Protein AF-A0A1G9T716-F1 (afdb_monomer)

Radius of gyration: 35.36 Å; Cα contacts (8 Å, |Δi|>4): 235; chains: 1; bounding box: 114×48×98 Å

Structure (mmCIF, N/CA/C/O backbone):
data_AF-A0A1G9T716-F1
#
_entry.id   AF-A0A1G9T716-F1
#
loop_
_atom_site.group_PDB
_atom_site.id
_atom_site.type_symbol
_atom_site.label_atom_id
_atom_site.label_alt_id
_atom_site.label_comp_id
_atom_site.label_asym_id
_atom_site.label_entity_id
_atom_site.label_seq_id
_atom_site.pdbx_PDB_ins_code
_atom_site.Cartn_x
_atom_site.Cartn_y
_atom_site.Cartn_z
_atom_site.occupancy
_atom_site.B_iso_or_equiv
_atom_site.auth_seq_id
_atom_site.auth_comp_id
_atom_site.auth_asym_id
_atom_site.auth_atom_id
_atom_site.pdbx_PDB_model_num
ATOM 1 N N . MET A 1 1 ? 64.694 -22.991 -73.218 1.00 39.12 1 MET A N 1
ATOM 2 C CA . MET A 1 1 ? 65.937 -22.701 -73.967 1.00 39.12 1 MET A CA 1
ATOM 3 C C . MET A 1 1 ? 66.227 -21.224 -73.757 1.00 39.12 1 MET A C 1
ATOM 5 O O . MET A 1 1 ? 65.433 -20.416 -74.204 1.00 39.12 1 MET A O 1
ATOM 9 N N . SER A 1 2 ? 67.061 -20.931 -72.755 1.00 39.59 2 SER A N 1
ATOM 10 C CA . SER A 1 2 ? 68.441 -20.391 -72.868 1.00 39.59 2 SER A CA 1
ATOM 11 C C . SER A 1 2 ? 68.415 -18.867 -72.668 1.00 39.59 2 SER A C 1
ATOM 13 O O . SER A 1 2 ? 67.745 -18.189 -73.433 1.00 39.59 2 SER A O 1
ATOM 15 N N . SER A 1 3 ? 68.808 -18.379 -71.479 1.00 41.91 3 SER A N 1
ATOM 16 C CA . SER A 1 3 ? 70.167 -17.896 -71.094 1.00 41.91 3 SER A CA 1
ATOM 17 C C . SER A 1 3 ? 70.412 -16.482 -71.650 1.00 41.91 3 SER A C 1
ATOM 19 O O . SER A 1 3 ? 70.134 -16.249 -72.816 1.00 41.91 3 SER A O 1
ATOM 21 N N . ASP A 1 4 ? 70.813 -15.460 -70.891 1.00 47.44 4 ASP A N 1
ATOM 22 C CA . ASP A 1 4 ? 72.001 -15.342 -70.028 1.00 47.44 4 ASP A CA 1
ATOM 23 C C . ASP A 1 4 ? 71.883 -14.066 -69.149 1.00 47.44 4 ASP A C 1
ATOM 25 O O . ASP A 1 4 ? 71.228 -13.113 -69.563 1.00 47.44 4 ASP A O 1
ATOM 29 N N . ALA A 1 5 ? 72.297 -14.097 -67.870 1.00 47.66 5 ALA A N 1
ATOM 30 C CA . ALA A 1 5 ? 73.558 -13.552 -67.303 1.00 47.66 5 ALA A CA 1
ATOM 31 C C . ALA A 1 5 ? 73.594 -12.007 -67.179 1.00 47.66 5 ALA A C 1
ATOM 33 O O . ALA A 1 5 ? 73.182 -11.301 -68.085 1.00 47.66 5 ALA A O 1
ATOM 34 N N . GLY A 1 6 ? 74.083 -11.362 -66.116 1.00 37.50 6 GLY A N 1
ATOM 35 C CA . GLY A 1 6 ? 74.872 -11.752 -64.944 1.00 37.50 6 GLY A CA 1
ATOM 36 C C . GLY A 1 6 ? 75.582 -10.495 -64.382 1.00 37.50 6 GLY A C 1
ATOM 37 O O . GLY A 1 6 ? 75.543 -9.448 -65.022 1.00 37.50 6 GLY A O 1
ATOM 38 N N . SER A 1 7 ? 76.279 -10.647 -63.241 1.00 41.44 7 SER A N 1
ATOM 39 C CA . SER A 1 7 ? 77.117 -9.667 -62.494 1.00 41.44 7 SER A CA 1
ATOM 40 C C . SER A 1 7 ? 76.352 -8.796 -61.480 1.00 41.44 7 SER A C 1
ATOM 42 O O . SER A 1 7 ? 75.485 -8.030 -61.875 1.00 41.44 7 SER A O 1
ATOM 44 N N . GLY A 1 8 ? 76.561 -8.853 -60.154 1.00 36.56 8 GLY A N 1
ATOM 45 C CA . GLY A 1 8 ? 77.785 -9.068 -59.347 1.00 36.56 8 GLY A CA 1
ATOM 46 C C . GLY A 1 8 ? 78.188 -7.712 -58.727 1.00 36.56 8 GLY A C 1
ATOM 47 O O . GLY A 1 8 ? 78.113 -6.716 -59.432 1.00 36.56 8 GLY A O 1
ATOM 48 N N . GLY A 1 9 ? 78.570 -7.517 -57.462 1.00 36.78 9 GLY A N 1
ATOM 49 C CA . GLY A 1 9 ? 78.775 -8.340 -56.269 1.00 36.78 9 GLY A CA 1
ATOM 50 C C . GLY A 1 9 ? 79.361 -7.448 -55.143 1.00 36.78 9 GLY A C 1
ATOM 51 O O . GLY A 1 9 ? 79.859 -6.369 -55.447 1.00 36.78 9 GLY A O 1
ATOM 52 N N . GLU A 1 10 ? 79.324 -7.945 -53.890 1.00 42.00 10 GLU A N 1
ATOM 53 C CA . GLU A 1 10 ? 80.264 -7.681 -52.757 1.00 42.00 10 GLU A CA 1
ATOM 54 C C . GLU A 1 10 ? 80.312 -6.251 -52.126 1.00 42.00 10 GLU A C 1
ATOM 56 O O . GLU A 1 10 ? 80.149 -5.261 -52.818 1.00 42.00 10 GLU A O 1
ATOM 61 N N . ARG A 1 11 ? 80.549 -5.994 -50.819 1.00 41.44 11 ARG A N 1
ATOM 62 C CA . ARG A 1 11 ? 81.045 -6.770 -49.655 1.00 41.44 11 ARG A CA 1
ATOM 63 C C . ARG A 1 11 ? 80.945 -5.958 -48.331 1.00 41.44 11 ARG A C 1
ATOM 65 O O . ARG A 1 11 ? 80.925 -4.737 -48.389 1.00 41.44 11 ARG A O 1
ATOM 72 N N . ALA A 1 12 ? 81.085 -6.694 -47.211 1.00 40.88 12 ALA A N 1
ATOM 73 C CA . ALA A 1 12 ? 81.711 -6.379 -45.895 1.00 40.88 12 ALA A CA 1
ATOM 74 C C . ALA A 1 12 ? 81.044 -5.333 -44.965 1.00 40.88 12 ALA A C 1
ATOM 76 O O . ALA A 1 12 ? 80.720 -4.244 -45.413 1.00 40.88 12 ALA A O 1
ATOM 77 N N . SER A 1 13 ? 80.707 -5.571 -43.684 1.00 39.12 13 SER A N 1
ATOM 78 C CA . SER A 1 13 ? 81.296 -6.288 -42.518 1.00 39.12 13 SER A CA 1
ATOM 79 C C . SER A 1 13 ? 82.325 -5.496 -41.686 1.00 39.12 13 SER A C 1
ATOM 81 O O . SER A 1 13 ? 83.128 -4.761 -42.246 1.00 39.12 13 SER A 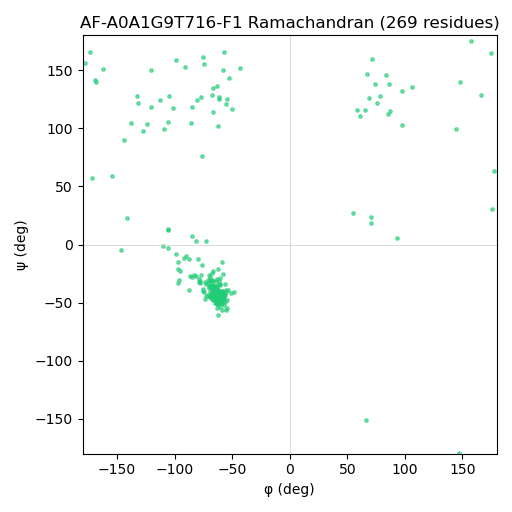O 1
ATOM 83 N N . ASP A 1 14 ? 82.303 -5.772 -40.369 1.00 38.75 14 ASP A N 1
ATOM 84 C CA . ASP A 1 14 ? 83.085 -5.253 -39.217 1.00 38.75 14 ASP A CA 1
ATOM 85 C C . ASP A 1 14 ? 82.570 -3.966 -38.538 1.00 38.75 14 ASP A C 1
ATOM 87 O O . ASP A 1 14 ? 82.158 -3.025 -39.200 1.00 38.75 14 ASP A O 1
ATOM 91 N N . GLY A 1 15 ? 82.549 -3.821 -37.204 1.00 33.38 15 GLY A N 1
ATOM 92 C CA . GLY A 1 15 ? 83.025 -4.677 -36.108 1.00 33.38 15 GLY A CA 1
ATOM 93 C C . GLY A 1 15 ? 83.506 -3.831 -34.906 1.00 33.38 15 GLY A C 1
ATOM 94 O O . GLY A 1 15 ? 84.178 -2.830 -35.116 1.00 33.38 15 GLY A O 1
ATOM 95 N N . GLY A 1 16 ? 83.200 -4.272 -33.669 1.00 31.03 16 GLY A N 1
ATOM 96 C CA . GLY A 1 16 ? 83.882 -3.920 -32.395 1.00 31.03 16 GLY A CA 1
ATOM 97 C C . GLY A 1 16 ? 83.682 -2.493 -31.843 1.00 31.03 16 GLY A C 1
ATOM 98 O O . GLY A 1 16 ? 83.348 -1.583 -32.578 1.00 31.03 16 GLY A O 1
ATOM 99 N N . SER A 1 17 ? 83.898 -2.162 -30.564 1.00 33.47 17 SER A N 1
ATOM 100 C CA . SER A 1 17 ? 84.389 -2.878 -29.377 1.00 33.47 17 SER A CA 1
ATOM 101 C C . SER A 1 17 ? 84.357 -1.915 -28.161 1.00 33.47 17 SER A C 1
ATOM 103 O O . SER A 1 17 ? 84.484 -0.712 -28.361 1.00 33.47 17 SER A O 1
ATOM 105 N N . ALA A 1 18 ? 84.280 -2.478 -26.943 1.00 36.00 18 ALA A N 1
ATOM 106 C CA . ALA A 1 18 ? 84.859 -2.017 -25.657 1.00 36.00 18 ALA A CA 1
ATOM 107 C C . ALA A 1 18 ? 84.490 -0.618 -25.089 1.00 36.00 18 ALA A C 1
ATOM 109 O O . ALA A 1 18 ? 84.735 0.414 -25.692 1.00 36.00 18 ALA A O 1
ATOM 110 N N . ALA A 1 19 ? 83.817 -0.534 -23.933 1.00 35.12 19 ALA A N 1
ATOM 111 C CA . ALA A 1 19 ? 84.339 -0.637 -22.553 1.00 35.12 19 ALA A CA 1
ATOM 112 C C . ALA A 1 19 ? 85.097 0.611 -22.052 1.00 35.12 19 ALA A C 1
ATOM 114 O O . ALA A 1 19 ? 86.130 0.961 -22.605 1.00 35.12 19 ALA A O 1
ATOM 115 N N . SER A 1 20 ? 84.627 1.213 -20.949 1.00 32.91 20 SER A N 1
ATOM 116 C CA . SER A 1 20 ? 85.439 1.621 -19.782 1.00 32.91 20 SER A CA 1
ATOM 117 C C . SER A 1 20 ? 84.670 2.580 -18.865 1.00 32.91 20 SER A C 1
ATOM 119 O O . SER A 1 20 ? 84.171 3.619 -19.279 1.00 32.91 20 SER A O 1
ATOM 121 N N . SER A 1 21 ? 84.664 2.214 -17.589 1.00 35.97 21 SER A N 1
ATOM 122 C CA . SER A 1 21 ? 84.413 3.004 -16.380 1.00 35.97 21 SER A CA 1
ATOM 123 C C . SER A 1 21 ? 85.085 4.385 -16.340 1.00 35.97 21 SER A C 1
ATOM 125 O O . SER A 1 21 ? 86.224 4.493 -16.792 1.00 35.97 21 SER A O 1
ATOM 127 N N . ASN A 1 22 ? 84.491 5.357 -15.627 1.00 35.28 22 ASN A N 1
ATOM 128 C CA . ASN A 1 22 ? 85.184 6.000 -14.500 1.00 35.28 22 ASN A CA 1
ATOM 129 C C . ASN A 1 22 ? 84.251 6.756 -13.532 1.00 35.28 22 ASN A C 1
ATOM 131 O O . ASN A 1 22 ? 83.199 7.262 -13.908 1.00 35.28 22 ASN A O 1
ATOM 135 N N . VAL A 1 23 ? 84.703 6.800 -12.281 1.00 38.69 23 VAL A N 1
ATOM 136 C CA . VAL A 1 23 ? 84.145 7.420 -11.071 1.00 38.69 23 VAL A CA 1
ATOM 137 C C . VAL A 1 23 ? 84.667 8.863 -10.916 1.00 38.69 23 VAL A C 1
ATOM 139 O O . VAL A 1 23 ? 85.790 9.141 -11.327 1.00 38.69 23 VAL A O 1
ATOM 142 N N . GLY A 1 24 ? 83.903 9.746 -10.254 1.00 31.20 24 GLY A N 1
ATOM 143 C CA . GLY A 1 24 ? 84.359 11.046 -9.712 1.00 31.20 24 GLY A CA 1
ATOM 144 C C . GLY A 1 24 ? 83.271 12.125 -9.827 1.00 31.20 24 GLY A C 1
ATOM 145 O O . GLY A 1 24 ? 82.933 12.516 -10.933 1.00 31.20 24 GLY A O 1
ATOM 146 N N . ALA A 1 25 ? 82.516 12.440 -8.773 1.00 35.59 25 ALA A N 1
ATOM 147 C CA . ALA A 1 25 ? 82.842 13.348 -7.664 1.00 35.59 25 ALA A CA 1
ATOM 148 C C . ALA A 1 25 ? 82.534 14.838 -7.960 1.00 35.59 25 ALA A C 1
ATOM 150 O O . ALA A 1 25 ? 83.232 15.487 -8.728 1.00 35.59 25 ALA A O 1
ATOM 151 N N . ASP A 1 26 ? 81.535 15.326 -7.215 1.00 34.00 26 ASP A N 1
ATOM 152 C CA . ASP A 1 26 ? 81.459 16.621 -6.517 1.00 34.00 26 ASP A CA 1
ATOM 153 C C . ASP A 1 26 ? 80.727 17.851 -7.119 1.00 34.00 26 ASP A C 1
ATOM 155 O O . ASP A 1 26 ? 80.924 18.262 -8.257 1.00 34.00 26 ASP A O 1
ATOM 159 N N . ALA A 1 27 ? 79.918 18.424 -6.217 1.00 35.66 27 ALA A N 1
ATOM 160 C CA . ALA A 1 27 ? 79.481 19.807 -6.002 1.00 35.66 27 ALA A CA 1
ATOM 161 C C . ALA A 1 27 ? 78.677 20.634 -7.042 1.00 35.66 27 ALA A C 1
ATOM 163 O O . ALA A 1 27 ? 79.202 21.220 -7.982 1.00 35.66 27 ALA A O 1
ATOM 164 N N . SER A 1 28 ? 77.410 20.856 -6.649 1.00 37.66 28 SER A N 1
ATOM 165 C CA . SER A 1 28 ? 76.691 22.146 -6.528 1.00 37.66 28 SER A CA 1
ATOM 166 C C . SER A 1 28 ? 76.373 23.007 -7.763 1.00 37.66 28 SER A C 1
ATOM 168 O O . SER A 1 28 ? 77.240 23.668 -8.327 1.00 37.66 28 SER A O 1
ATOM 170 N N . SER A 1 29 ? 75.076 23.169 -8.046 1.00 35.31 29 SER A N 1
ATOM 171 C CA . SER A 1 29 ? 74.412 24.489 -8.035 1.00 35.31 29 SER A CA 1
ATOM 172 C C . SER A 1 29 ? 72.888 24.342 -8.120 1.00 35.31 29 SER A C 1
ATOM 174 O O . SER A 1 29 ? 72.358 23.474 -8.811 1.00 35.31 29 SER A O 1
ATOM 176 N N . ASP A 1 30 ? 72.216 25.177 -7.339 1.00 42.41 30 ASP A N 1
ATOM 177 C CA . ASP A 1 30 ? 70.788 25.195 -7.051 1.00 42.41 30 ASP A CA 1
ATOM 178 C C . ASP A 1 30 ? 69.908 25.540 -8.262 1.00 42.41 30 ASP A C 1
ATOM 180 O O . ASP A 1 30 ? 70.134 26.540 -8.943 1.00 42.41 30 ASP A O 1
ATOM 184 N N . VAL A 1 31 ? 68.832 24.770 -8.455 1.00 41.66 31 VAL A N 1
ATOM 185 C CA . VAL A 1 31 ? 67.597 25.244 -9.099 1.00 41.66 31 VAL A CA 1
ATOM 186 C C . VAL A 1 31 ? 66.417 24.685 -8.304 1.00 41.66 31 VAL A C 1
ATOM 188 O O . VAL A 1 31 ? 66.091 23.500 -8.394 1.00 41.66 31 VAL A O 1
ATOM 191 N N . GLU A 1 32 ? 65.783 25.552 -7.512 1.00 49.34 32 GLU A N 1
ATOM 192 C CA . GLU A 1 32 ? 64.451 25.327 -6.948 1.00 49.34 32 GLU A CA 1
ATOM 193 C C . GLU A 1 32 ? 63.486 24.910 -8.065 1.00 49.34 32 GLU A C 1
ATOM 195 O O . GLU A 1 32 ? 63.187 25.676 -8.981 1.00 49.34 32 GLU A O 1
ATOM 200 N N . SER A 1 33 ? 62.962 23.691 -7.971 1.00 43.62 33 SER A N 1
ATOM 201 C CA . SER A 1 33 ? 61.747 23.289 -8.672 1.00 43.62 33 SER A CA 1
ATOM 202 C C . SER A 1 33 ? 60.742 22.855 -7.613 1.00 43.62 33 SER A C 1
ATOM 204 O O . SER A 1 33 ? 61.012 21.968 -6.804 1.00 43.62 33 SER A O 1
ATOM 206 N N . GLY A 1 34 ? 59.623 23.581 -7.563 1.00 44.81 34 GLY A N 1
ATOM 207 C CA . GLY A 1 34 ? 58.572 23.418 -6.564 1.00 44.81 34 GLY A CA 1
ATOM 208 C C . GLY A 1 34 ? 57.991 21.999 -6.514 1.00 44.81 34 GLY A C 1
ATOM 209 O O . GLY A 1 34 ? 58.208 21.194 -7.427 1.00 44.81 34 GLY A O 1
ATOM 210 N N . PRO A 1 35 ? 57.236 21.673 -5.451 1.00 44.72 35 PRO A N 1
ATOM 211 C CA . PRO A 1 35 ? 56.721 20.329 -5.267 1.00 44.72 35 PRO A CA 1
ATOM 212 C C . PRO A 1 35 ? 55.796 19.963 -6.430 1.00 44.72 35 PRO A C 1
ATOM 214 O O . PRO A 1 35 ? 54.848 20.683 -6.750 1.00 44.72 35 PRO A O 1
ATOM 217 N N . LYS A 1 36 ? 56.105 18.832 -7.075 1.00 45.38 36 LYS A N 1
ATOM 218 C CA . LYS A 1 36 ? 55.270 18.213 -8.104 1.00 45.38 36 LYS A CA 1
ATOM 219 C C . LYS A 1 36 ? 53.876 17.973 -7.527 1.00 45.38 36 LYS A C 1
ATOM 221 O O . LYS A 1 36 ? 53.723 17.244 -6.553 1.00 45.38 36 LYS A O 1
ATOM 226 N N . ALA A 1 37 ? 52.874 18.576 -8.160 1.00 46.25 37 ALA A N 1
ATOM 227 C CA . ALA A 1 37 ? 51.472 18.269 -7.935 1.00 46.25 37 ALA A CA 1
ATOM 228 C C . ALA A 1 37 ? 51.222 16.804 -8.318 1.00 46.25 37 ALA A C 1
ATOM 230 O O . ALA A 1 37 ? 51.167 16.452 -9.494 1.00 46.25 37 ALA A O 1
ATOM 231 N N . GLY A 1 38 ? 51.140 15.949 -7.310 1.00 46.88 38 GLY A N 1
ATOM 232 C CA . GLY A 1 38 ? 50.950 14.517 -7.470 1.00 46.88 38 GLY A CA 1
ATOM 233 C C . GLY A 1 38 ? 50.693 13.878 -6.120 1.00 46.88 38 GLY A C 1
ATOM 234 O O . GLY A 1 38 ? 51.486 13.052 -5.711 1.00 46.88 38 GLY A O 1
ATOM 235 N N . GLU A 1 39 ? 49.656 14.350 -5.423 1.00 47.97 39 GLU A N 1
ATOM 236 C CA . GLU A 1 39 ? 48.975 13.692 -4.291 1.00 47.97 39 GLU A CA 1
ATOM 237 C C . GLU A 1 39 ? 47.878 14.635 -3.757 1.00 47.97 39 GLU A C 1
ATOM 239 O O . GLU A 1 39 ? 47.937 15.159 -2.652 1.00 47.97 39 GLU A O 1
ATOM 244 N N . MET A 1 40 ? 46.871 14.941 -4.576 1.00 43.25 40 MET A N 1
ATOM 245 C CA . MET A 1 40 ? 45.645 15.592 -4.098 1.00 43.25 40 MET A CA 1
ATOM 246 C C . MET A 1 40 ? 44.469 15.039 -4.892 1.00 43.25 40 MET A C 1
ATOM 248 O O . MET A 1 40 ? 44.133 15.549 -5.957 1.00 43.25 40 MET A O 1
ATOM 252 N N . GLY A 1 41 ? 43.878 13.955 -4.390 1.00 43.12 41 GLY A N 1
ATOM 253 C CA . GLY A 1 41 ? 42.706 13.360 -5.022 1.00 43.12 41 GLY A CA 1
ATOM 254 C C . GLY A 1 41 ? 42.195 12.069 -4.394 1.00 43.12 41 GLY A C 1
ATOM 255 O O . GLY A 1 41 ? 41.674 11.248 -5.129 1.00 43.12 41 GLY A O 1
ATOM 256 N N . GLU A 1 42 ? 42.339 11.851 -3.082 1.00 53.12 42 GLU A N 1
ATOM 257 C CA . GLU A 1 42 ? 41.709 10.685 -2.438 1.00 53.12 42 GLU A CA 1
ATOM 258 C C . GLU A 1 42 ? 41.447 10.908 -0.939 1.00 53.12 42 GLU A C 1
ATOM 260 O O . GLU A 1 42 ? 41.968 10.198 -0.092 1.00 53.12 42 GLU A O 1
ATOM 265 N N . THR A 1 43 ? 40.673 11.932 -0.562 1.00 48.44 43 THR A N 1
ATOM 266 C CA . THR A 1 43 ? 40.236 12.078 0.850 1.00 48.44 43 THR A CA 1
ATOM 267 C C . THR A 1 43 ? 38.845 12.690 1.055 1.00 48.44 43 THR A C 1
ATOM 269 O O . THR A 1 43 ? 38.367 12.710 2.188 1.00 48.44 43 THR A O 1
ATOM 272 N N . ALA A 1 44 ? 38.146 13.147 0.008 1.00 50.38 44 ALA A N 1
ATOM 273 C CA . ALA A 1 44 ? 36.866 13.847 0.178 1.00 50.38 44 ALA A CA 1
ATOM 274 C C . ALA A 1 44 ? 35.639 12.916 0.330 1.00 50.38 44 ALA A C 1
ATOM 276 O O . ALA A 1 44 ? 34.687 13.286 1.014 1.00 50.38 44 ALA A O 1
ATOM 277 N N . ASP A 1 45 ? 35.678 11.691 -0.212 1.00 51.53 45 ASP A N 1
ATOM 278 C CA . ASP A 1 45 ? 34.505 10.793 -0.267 1.00 51.53 45 ASP A CA 1
ATOM 279 C C . ASP A 1 45 ? 34.460 9.722 0.842 1.00 51.53 45 ASP A C 1
ATOM 281 O O . ASP A 1 45 ? 33.451 9.035 1.031 1.00 51.53 45 ASP A O 1
ATOM 285 N N . ALA A 1 46 ? 35.530 9.579 1.630 1.00 55.16 46 ALA A N 1
ATOM 286 C CA . ALA A 1 46 ? 35.636 8.587 2.704 1.00 55.16 46 ALA A CA 1
ATOM 287 C C . ALA A 1 46 ? 34.595 8.746 3.843 1.00 55.16 46 ALA A C 1
ATOM 289 O O . ALA A 1 46 ? 34.002 7.743 4.247 1.00 55.16 46 ALA A O 1
ATOM 290 N N . PRO A 1 47 ? 34.300 9.954 4.373 1.00 55.34 47 PRO A N 1
ATOM 291 C CA . PRO A 1 47 ? 33.318 10.090 5.453 1.00 55.34 47 PRO A CA 1
ATOM 292 C C . PRO A 1 47 ? 31.872 9.919 4.964 1.00 55.34 47 PRO A C 1
ATOM 294 O O . PRO A 1 47 ? 31.046 9.375 5.695 1.00 55.34 47 PRO A O 1
ATOM 297 N N . ALA A 1 48 ? 31.569 10.326 3.726 1.00 50.03 48 ALA A N 1
ATOM 298 C CA . ALA A 1 48 ? 30.246 10.176 3.122 1.00 50.03 48 ALA A CA 1
ATOM 299 C C . ALA A 1 48 ? 29.951 8.713 2.754 1.00 50.03 48 ALA A C 1
ATOM 301 O O . ALA A 1 48 ? 28.887 8.198 3.089 1.00 50.03 48 ALA A O 1
ATOM 302 N N . SER A 1 49 ? 30.915 8.006 2.155 1.00 55.94 49 SER A N 1
ATOM 303 C CA . SER A 1 49 ? 30.802 6.568 1.873 1.00 55.94 49 SER A CA 1
ATOM 304 C C . SER A 1 49 ? 30.718 5.728 3.152 1.00 55.94 49 SER A C 1
ATOM 306 O O . SER A 1 49 ? 29.924 4.793 3.210 1.00 55.94 49 SER A O 1
ATOM 308 N N . ALA A 1 50 ? 31.439 6.096 4.216 1.00 62.59 50 ALA A N 1
ATOM 309 C CA . ALA A 1 50 ? 31.330 5.442 5.520 1.00 62.59 50 ALA A CA 1
ATOM 310 C C . ALA A 1 50 ? 29.992 5.731 6.224 1.00 62.59 50 ALA A C 1
ATOM 312 O O . ALA A 1 50 ? 29.429 4.839 6.858 1.00 62.59 50 ALA A O 1
ATOM 313 N N . ALA A 1 51 ? 29.453 6.948 6.108 1.00 55.34 51 ALA A N 1
ATOM 314 C CA . ALA A 1 51 ? 28.128 7.289 6.626 1.00 55.34 51 ALA A CA 1
ATOM 315 C C . ALA A 1 51 ? 27.020 6.540 5.873 1.00 55.34 51 ALA A C 1
ATOM 317 O O . ALA A 1 51 ? 26.121 5.991 6.506 1.00 55.34 51 ALA A O 1
ATOM 318 N N . LEU A 1 52 ? 27.131 6.434 4.546 1.00 52.28 52 LEU A N 1
ATOM 319 C CA . LEU A 1 52 ? 26.237 5.635 3.707 1.00 52.28 52 LEU A CA 1
ATOM 320 C C . LEU A 1 52 ? 26.366 4.137 3.996 1.00 52.28 52 LEU A C 1
ATOM 322 O O . LEU A 1 52 ? 25.354 3.451 4.075 1.00 52.28 52 LEU A O 1
ATOM 326 N N . ALA A 1 53 ? 27.577 3.624 4.227 1.00 54.72 53 ALA A N 1
ATOM 327 C CA . ALA A 1 53 ? 27.801 2.231 4.612 1.00 54.72 53 ALA A CA 1
ATOM 328 C C . ALA A 1 53 ? 27.256 1.924 6.014 1.00 54.72 53 ALA A C 1
ATOM 330 O O . ALA A 1 53 ? 26.661 0.868 6.221 1.00 54.72 53 ALA A O 1
ATOM 331 N N . ARG A 1 54 ? 27.391 2.853 6.970 1.00 53.19 54 ARG A N 1
ATOM 332 C CA . ARG A 1 54 ? 26.806 2.721 8.312 1.00 53.19 54 ARG A CA 1
ATOM 333 C C . ARG A 1 54 ? 25.289 2.814 8.268 1.00 53.19 54 ARG A C 1
ATOM 335 O O . ARG A 1 54 ? 24.639 1.962 8.855 1.00 53.19 54 ARG A O 1
ATOM 342 N N . PHE A 1 55 ? 24.724 3.772 7.537 1.00 50.34 55 PHE A N 1
ATOM 343 C CA . PHE A 1 55 ? 23.281 3.867 7.315 1.00 50.34 55 PHE A CA 1
ATOM 344 C C . PHE A 1 55 ? 22.745 2.602 6.642 1.00 50.34 55 PHE A C 1
ATOM 346 O O . PHE A 1 55 ? 21.798 2.008 7.140 1.00 50.34 55 PHE A O 1
ATOM 353 N N . ARG A 1 56 ? 23.423 2.110 5.599 1.00 55.53 56 ARG A N 1
ATOM 354 C CA . ARG A 1 56 ? 23.112 0.826 4.971 1.00 55.53 56 ARG A CA 1
ATOM 355 C C . ARG A 1 56 ? 23.157 -0.304 5.992 1.00 55.53 56 ARG A C 1
ATOM 357 O O . ARG A 1 56 ? 22.170 -0.995 6.103 1.00 55.53 56 ARG A O 1
ATOM 364 N N . SER A 1 57 ? 24.200 -0.436 6.812 1.00 55.69 57 SER A N 1
ATOM 365 C CA . SER A 1 57 ? 24.272 -1.482 7.851 1.00 55.69 57 SER A CA 1
ATOM 366 C C . SER A 1 57 ? 23.246 -1.337 8.987 1.00 55.69 57 SER A C 1
ATOM 368 O O . SER A 1 57 ? 22.935 -2.315 9.655 1.00 55.69 57 SER A O 1
ATOM 370 N N . LEU A 1 58 ? 22.732 -0.125 9.223 1.00 53.00 58 LEU A N 1
ATOM 371 C CA . LEU A 1 58 ? 21.667 0.143 10.194 1.00 53.00 58 LEU A CA 1
ATOM 372 C C . LEU A 1 58 ? 20.279 -0.176 9.619 1.00 53.00 58 LEU A C 1
ATOM 374 O O . LEU A 1 58 ? 19.365 -0.487 10.377 1.00 53.00 58 LEU A O 1
ATOM 378 N N . VAL A 1 59 ? 20.131 -0.090 8.295 1.00 58.06 59 VAL A N 1
ATOM 379 C CA . VAL A 1 59 ? 18.890 -0.356 7.552 1.00 58.06 59 VAL A CA 1
ATOM 380 C C . VAL A 1 59 ? 18.842 -1.794 7.012 1.00 58.06 59 VAL A C 1
ATOM 382 O O . VAL A 1 59 ? 17.754 -2.322 6.793 1.00 58.06 59 VAL A O 1
ATOM 385 N N . ASP A 1 60 ? 19.991 -2.455 6.844 1.00 68.00 60 ASP A N 1
ATOM 386 C CA . ASP A 1 60 ? 20.113 -3.845 6.391 1.00 68.00 60 ASP A CA 1
ATOM 387 C C . ASP A 1 60 ? 19.757 -4.784 7.551 1.00 68.00 60 ASP A C 1
ATOM 389 O O . ASP A 1 60 ? 20.600 -5.331 8.265 1.00 68.00 60 ASP A O 1
ATOM 393 N N . LEU A 1 61 ? 18.455 -4.884 7.811 1.00 78.62 61 LEU A N 1
ATOM 394 C CA . LEU A 1 61 ? 17.905 -5.807 8.790 1.00 78.62 61 LEU A CA 1
ATOM 395 C C . LEU A 1 61 ? 18.239 -7.235 8.363 1.00 78.62 61 LEU A C 1
ATOM 397 O O . LEU A 1 61 ? 17.879 -7.639 7.258 1.00 78.62 61 LEU A O 1
ATOM 401 N N . ASP A 1 62 ? 18.843 -8.013 9.263 1.00 88.69 62 ASP A N 1
ATOM 402 C CA . ASP A 1 62 ? 19.101 -9.432 9.016 1.00 88.69 62 ASP A CA 1
ATOM 403 C C . ASP A 1 62 ? 17.814 -10.163 8.601 1.00 88.69 62 ASP A C 1
ATOM 405 O O . ASP A 1 62 ? 16.726 -9.897 9.128 1.00 88.69 62 ASP A O 1
ATOM 409 N N . GLU A 1 63 ? 17.925 -11.123 7.683 1.00 88.19 63 GLU A N 1
ATOM 410 C CA . GLU A 1 63 ? 16.767 -11.843 7.147 1.00 88.19 63 GLU A CA 1
ATOM 411 C C . GLU A 1 63 ? 15.929 -12.505 8.246 1.00 88.19 63 GLU A C 1
ATOM 413 O O . GLU A 1 63 ? 14.705 -12.619 8.136 1.00 88.19 63 GLU A O 1
ATOM 418 N N . ARG A 1 64 ? 16.576 -12.970 9.324 1.00 90.62 64 ARG A N 1
ATOM 419 C CA . ARG A 1 64 ? 15.878 -13.531 10.483 1.00 90.62 64 ARG A CA 1
ATOM 420 C C . ARG A 1 64 ? 14.969 -12.481 11.111 1.00 90.62 64 ARG A C 1
ATOM 422 O O . ARG A 1 64 ? 13.807 -12.780 11.373 1.00 90.62 64 ARG A O 1
ATOM 429 N N . THR A 1 65 ? 15.477 -11.270 11.321 1.00 91.12 65 THR A N 1
ATOM 430 C CA . THR A 1 65 ? 14.721 -10.148 11.888 1.00 91.12 65 THR A CA 1
ATOM 431 C C . THR A 1 65 ? 13.549 -9.772 10.993 1.00 91.12 65 THR A C 1
ATOM 433 O O . THR A 1 65 ? 12.435 -9.648 11.491 1.00 91.12 65 THR A O 1
ATOM 436 N N . GLN A 1 66 ? 13.754 -9.685 9.677 1.00 92.62 66 GLN A N 1
ATOM 437 C CA . GLN A 1 66 ? 12.678 -9.377 8.727 1.00 92.62 66 GLN A CA 1
ATOM 438 C C . GLN A 1 66 ? 11.538 -10.407 8.798 1.00 92.62 66 GLN A C 1
ATOM 440 O O . GLN A 1 66 ? 10.367 -10.040 8.908 1.00 92.62 66 GLN A O 1
ATOM 445 N N . ARG A 1 67 ? 11.875 -11.706 8.835 1.00 91.81 67 ARG A N 1
ATOM 446 C CA . ARG A 1 67 ? 10.885 -12.786 9.003 1.00 91.81 67 ARG A CA 1
ATOM 447 C C . ARG A 1 67 ? 10.161 -12.698 10.350 1.00 91.81 67 ARG A C 1
ATOM 449 O O . ARG A 1 67 ? 8.948 -12.893 10.397 1.00 91.81 67 ARG A O 1
ATOM 456 N N . TRP A 1 68 ? 10.877 -12.408 11.438 1.00 94.38 68 TRP A N 1
ATOM 457 C CA . TRP A 1 68 ? 10.270 -12.238 12.764 1.00 94.38 68 TRP A CA 1
ATOM 458 C C . TRP A 1 68 ? 9.315 -11.049 12.821 1.00 94.38 68 TRP A C 1
ATOM 460 O O . TRP A 1 68 ? 8.237 -11.185 13.390 1.00 94.38 68 TRP A O 1
ATOM 470 N N . LEU A 1 69 ? 9.670 -9.920 12.204 1.00 95.69 69 LEU A N 1
ATOM 471 C CA . LEU A 1 69 ? 8.806 -8.743 12.126 1.00 95.69 69 LEU A CA 1
ATOM 472 C C . LEU A 1 69 ? 7.519 -9.044 11.353 1.00 95.69 69 LEU A C 1
ATOM 474 O O . LEU A 1 69 ? 6.436 -8.769 11.861 1.00 95.69 69 LEU A O 1
ATOM 478 N N . ALA A 1 70 ? 7.615 -9.693 10.189 1.00 94.62 70 ALA A N 1
ATOM 479 C CA . ALA A 1 70 ? 6.433 -10.096 9.425 1.00 94.62 70 ALA A CA 1
ATOM 480 C C . ALA A 1 70 ? 5.529 -11.056 10.226 1.00 94.62 70 ALA A C 1
ATOM 482 O O . ALA A 1 70 ? 4.310 -10.894 10.262 1.00 94.62 70 ALA A O 1
ATOM 483 N N . ARG A 1 71 ? 6.116 -12.023 10.947 1.00 94.44 71 ARG A N 1
ATOM 484 C CA . ARG A 1 71 ? 5.371 -12.930 11.843 1.00 94.44 71 ARG A CA 1
ATOM 485 C C . ARG A 1 71 ? 4.721 -12.188 13.011 1.00 94.44 71 ARG A C 1
ATOM 487 O O . ARG A 1 71 ? 3.598 -12.514 13.383 1.00 94.44 71 ARG A O 1
ATOM 494 N N . ALA A 1 72 ? 5.400 -11.198 13.584 1.00 96.62 72 ALA A N 1
ATOM 495 C CA . ALA A 1 72 ? 4.842 -10.366 14.642 1.00 96.62 72 ALA A CA 1
ATOM 496 C C . ALA A 1 72 ? 3.648 -9.545 14.131 1.00 96.62 72 ALA A C 1
ATOM 498 O O . ALA A 1 72 ? 2.617 -9.514 14.794 1.00 96.62 72 ALA A O 1
ATOM 499 N N . MET A 1 73 ? 3.741 -8.961 12.930 1.00 96.88 73 MET A N 1
ATOM 500 C CA . MET A 1 73 ? 2.618 -8.272 12.278 1.00 96.88 73 MET A CA 1
ATOM 501 C C . MET A 1 73 ? 1.424 -9.212 12.079 1.00 96.88 73 MET A C 1
ATOM 503 O O . MET A 1 73 ? 0.308 -8.851 12.434 1.00 96.88 73 MET A O 1
ATOM 507 N N . GLN A 1 74 ? 1.654 -10.441 11.604 1.00 96.88 74 GLN A N 1
ATOM 508 C CA . GLN A 1 74 ? 0.603 -11.460 11.469 1.00 96.88 74 GLN A CA 1
ATOM 509 C C . GLN A 1 74 ? -0.085 -11.774 12.799 1.00 96.88 74 GLN A C 1
ATOM 511 O O . GLN A 1 74 ? -1.312 -11.804 12.867 1.00 96.88 74 GLN A O 1
ATOM 516 N N . LEU A 1 75 ? 0.688 -11.989 13.868 1.00 96.81 75 LEU A N 1
ATOM 517 C CA . LEU A 1 75 ? 0.128 -12.243 15.198 1.00 96.81 75 LEU A CA 1
ATOM 518 C C . LEU A 1 75 ? -0.690 -11.051 15.704 1.00 96.81 75 LEU A C 1
ATOM 520 O O . LEU A 1 75 ? -1.767 -11.242 16.265 1.00 96.81 75 LEU A O 1
ATOM 524 N N . THR A 1 76 ? -0.218 -9.828 15.463 1.00 95.25 76 THR A N 1
ATOM 525 C CA . THR A 1 76 ? -0.964 -8.616 15.805 1.00 95.25 76 THR A CA 1
ATOM 526 C C . THR A 1 76 ? -2.260 -8.516 15.005 1.00 95.25 76 THR A C 1
ATOM 528 O O . THR A 1 76 ? -3.293 -8.255 15.606 1.00 95.25 76 THR A O 1
ATOM 531 N N . LEU A 1 77 ? -2.254 -8.796 13.695 1.00 95.88 77 LEU A N 1
ATOM 532 C CA . LEU A 1 77 ? -3.469 -8.816 12.865 1.00 95.88 77 LEU A CA 1
ATOM 533 C C . LEU A 1 77 ? -4.503 -9.816 13.380 1.00 95.88 77 LEU A C 1
ATOM 535 O O . LEU A 1 77 ? -5.687 -9.501 13.414 1.00 95.88 77 LEU A O 1
ATOM 539 N N . VAL A 1 78 ? -4.065 -10.993 13.837 1.00 96.19 78 VAL A N 1
ATOM 540 C CA . VAL A 1 78 ? -4.956 -11.961 14.493 1.00 96.19 78 VAL A CA 1
ATOM 541 C C . VAL A 1 78 ? -5.568 -11.359 15.763 1.00 96.19 78 VAL A C 1
ATOM 543 O O . VAL A 1 78 ? -6.767 -11.496 15.988 1.00 96.19 78 VAL A O 1
ATOM 546 N N . GLY A 1 79 ? -4.778 -10.649 16.573 1.00 94.19 79 GLY A N 1
ATOM 547 C CA . GLY A 1 79 ? -5.283 -9.910 17.734 1.00 94.19 79 GLY A CA 1
ATOM 548 C C . GLY A 1 79 ? -6.300 -8.823 17.363 1.00 94.19 79 GLY A C 1
ATOM 549 O O . GLY A 1 79 ? -7.357 -8.742 17.982 1.00 94.19 79 GLY A O 1
ATOM 550 N N . LEU A 1 80 ? -6.019 -8.029 16.326 1.00 92.62 80 LEU A N 1
ATOM 551 C CA . LEU A 1 80 ? -6.929 -6.994 15.822 1.00 92.62 80 LEU A CA 1
ATOM 552 C C . LEU A 1 80 ? -8.233 -7.592 15.276 1.00 92.62 80 LEU A C 1
ATOM 554 O O . LEU A 1 80 ? -9.301 -7.033 15.508 1.00 92.62 80 LEU A O 1
ATOM 558 N N . LEU A 1 81 ? -8.167 -8.756 14.627 1.00 94.19 81 LEU A N 1
ATOM 559 C CA . LEU A 1 81 ? -9.348 -9.490 14.178 1.00 94.19 81 LEU A CA 1
ATOM 560 C C . LEU A 1 81 ? -10.232 -9.901 15.363 1.00 94.19 81 LEU A C 1
ATOM 562 O O . LEU A 1 81 ? -11.448 -9.733 15.304 1.00 94.19 81 LEU A O 1
ATOM 566 N N . PHE A 1 82 ? -9.643 -10.387 16.462 1.00 93.81 82 PHE A N 1
ATOM 567 C CA . PHE A 1 82 ? -10.406 -10.673 17.682 1.00 93.81 82 PHE A CA 1
ATOM 568 C C . PHE A 1 82 ? -11.038 -9.419 18.286 1.00 93.81 82 PHE A C 1
ATOM 570 O O . PHE A 1 82 ? -12.177 -9.492 18.736 1.00 93.81 82 PHE A O 1
ATOM 577 N N . ILE A 1 83 ? -10.345 -8.279 18.250 1.00 89.81 83 ILE A N 1
ATOM 578 C CA . ILE A 1 83 ? -10.905 -6.992 18.688 1.00 89.81 83 ILE A CA 1
ATOM 579 C C . ILE A 1 83 ? -12.100 -6.598 17.810 1.00 89.81 83 ILE A C 1
ATOM 581 O O . ILE A 1 83 ? -13.132 -6.197 18.340 1.00 89.81 83 ILE A O 1
ATOM 585 N N . GLY A 1 84 ? -12.001 -6.756 16.487 1.00 89.38 84 GLY A N 1
ATOM 586 C CA . GLY A 1 84 ? -13.127 -6.528 15.578 1.00 89.38 84 GLY A CA 1
ATOM 587 C C . GLY A 1 84 ? -14.326 -7.420 15.904 1.00 89.38 84 GLY A C 1
ATOM 588 O O . GLY A 1 84 ? -15.450 -6.936 15.999 1.00 89.38 84 GLY A O 1
ATOM 589 N N . LEU A 1 85 ? -14.083 -8.711 16.157 1.00 91.69 85 LEU A N 1
ATOM 590 C CA . LEU A 1 85 ? -15.121 -9.672 16.547 1.00 91.69 85 LEU A CA 1
ATOM 591 C C . LEU A 1 85 ? -15.758 -9.343 17.903 1.00 91.69 85 LEU A C 1
ATOM 593 O O . LEU A 1 85 ? -16.970 -9.474 18.045 1.00 91.69 85 LEU A O 1
ATOM 597 N N . GLU A 1 86 ? -14.964 -8.922 18.889 1.00 90.56 86 GLU A N 1
ATOM 598 C CA . GLU A 1 86 ? -15.453 -8.500 20.206 1.00 90.56 86 GLU A CA 1
ATOM 599 C C . GLU A 1 86 ? -16.340 -7.253 20.100 1.00 90.56 86 GLU A C 1
ATOM 601 O O . GLU A 1 86 ? -17.402 -7.199 20.718 1.00 90.56 86 GLU A O 1
ATOM 606 N N . ARG A 1 87 ? -15.917 -6.269 19.297 1.00 86.31 87 ARG A N 1
ATOM 607 C CA . ARG A 1 87 ? -16.651 -5.013 19.079 1.00 86.31 87 ARG A CA 1
ATOM 608 C C . ARG A 1 87 ? -17.861 -5.174 18.155 1.00 86.31 87 ARG A C 1
ATOM 610 O O . ARG A 1 87 ? -18.726 -4.308 18.151 1.00 86.31 87 ARG A O 1
ATOM 617 N N . GLY A 1 88 ? -17.931 -6.264 17.388 1.00 85.88 88 GLY A N 1
ATOM 618 C CA . GLY A 1 88 ? -18.943 -6.452 16.345 1.00 85.88 88 GLY A CA 1
ATOM 619 C C . GLY A 1 88 ? -18.743 -5.538 15.132 1.00 85.88 88 GLY A C 1
ATOM 620 O O . GLY A 1 88 ? -19.675 -5.346 14.357 1.00 85.88 88 GLY A O 1
ATOM 621 N N . ASP A 1 89 ? -17.540 -4.987 14.965 1.00 84.94 89 ASP A N 1
ATOM 622 C CA . ASP A 1 89 ? -17.210 -4.027 13.915 1.00 84.94 89 ASP A CA 1
ATOM 623 C C . ASP A 1 89 ? -16.809 -4.769 12.633 1.00 84.94 89 ASP A C 1
ATOM 625 O O . ASP A 1 89 ? -15.713 -5.332 12.517 1.00 84.94 89 ASP A O 1
ATOM 629 N N . LEU A 1 90 ? -17.721 -4.789 11.658 1.00 85.69 90 LEU A N 1
ATOM 630 C CA . LEU A 1 90 ? -17.502 -5.452 10.372 1.00 85.69 90 LEU A CA 1
ATOM 631 C C . LEU A 1 90 ? -16.361 -4.819 9.570 1.00 85.69 90 LEU A C 1
ATOM 633 O O . LEU A 1 90 ? -15.669 -5.543 8.852 1.00 85.69 90 LEU A O 1
ATOM 637 N N . GLY A 1 91 ? -16.136 -3.511 9.707 1.00 84.69 91 GLY A N 1
ATOM 638 C CA . GLY A 1 91 ? -15.039 -2.801 9.058 1.00 84.69 91 GLY A CA 1
ATOM 639 C C . GLY A 1 91 ? -13.691 -3.324 9.513 1.00 84.69 91 GLY A C 1
ATOM 640 O O . GLY A 1 91 ? -12.872 -3.751 8.694 1.00 84.69 91 GLY A O 1
ATOM 641 N N . ILE A 1 92 ? -13.493 -3.396 10.827 1.00 88.75 92 ILE A N 1
ATOM 642 C CA . ILE A 1 92 ? -12.275 -3.950 11.418 1.00 88.75 92 ILE A CA 1
ATOM 643 C C . ILE A 1 92 ? -12.109 -5.423 11.034 1.00 88.75 92 ILE A C 1
ATOM 645 O O . ILE A 1 92 ? -11.013 -5.834 10.645 1.00 88.75 92 ILE A O 1
ATOM 649 N N . ILE A 1 93 ? -13.174 -6.227 11.116 1.00 91.19 93 ILE A N 1
ATOM 650 C CA . ILE A 1 93 ? -13.116 -7.662 10.797 1.00 91.19 93 ILE A CA 1
ATOM 651 C C . ILE A 1 93 ? -12.671 -7.881 9.348 1.00 91.19 93 ILE A C 1
ATOM 653 O O . ILE A 1 93 ? -11.751 -8.660 9.101 1.00 91.19 93 ILE A O 1
ATOM 657 N N . VAL A 1 94 ? -13.300 -7.199 8.388 1.00 90.25 94 VAL A N 1
ATOM 658 C CA . VAL A 1 94 ? -12.992 -7.372 6.964 1.00 90.25 94 VAL A CA 1
ATOM 659 C C . VAL A 1 94 ? -11.581 -6.880 6.654 1.00 90.25 94 VAL A C 1
ATOM 661 O O . VAL A 1 94 ? -10.810 -7.630 6.054 1.00 90.25 94 VAL A O 1
ATOM 664 N N . ASN A 1 95 ? -11.201 -5.682 7.112 1.00 91.00 95 ASN A N 1
ATOM 665 C CA . ASN A 1 95 ? -9.870 -5.124 6.855 1.00 91.00 95 ASN A CA 1
ATOM 666 C C . ASN A 1 95 ? -8.754 -6.003 7.429 1.00 91.00 95 ASN A C 1
ATOM 668 O O . ASN A 1 95 ? -7.797 -6.341 6.732 1.00 91.00 95 ASN A O 1
ATOM 672 N N . THR A 1 96 ? -8.892 -6.442 8.681 1.00 93.75 96 THR A N 1
ATOM 673 C CA . THR A 1 96 ? -7.887 -7.302 9.325 1.00 93.75 96 THR A CA 1
ATOM 674 C C . THR A 1 96 ? -7.828 -8.695 8.700 1.00 93.75 96 THR A C 1
ATOM 676 O O . THR A 1 96 ? -6.731 -9.227 8.521 1.00 93.75 96 THR A O 1
ATOM 679 N N . ALA A 1 97 ? -8.966 -9.278 8.303 1.00 95.19 97 ALA A N 1
ATOM 680 C CA . ALA A 1 97 ? -9.004 -10.573 7.625 1.00 95.19 97 ALA A CA 1
ATOM 681 C C . ALA A 1 97 ? -8.357 -10.518 6.232 1.00 95.19 97 ALA A C 1
ATOM 683 O O . ALA A 1 97 ? -7.555 -11.393 5.892 1.00 95.19 97 ALA A O 1
ATOM 684 N N . VAL A 1 98 ? -8.663 -9.483 5.441 1.00 94.62 98 VAL A N 1
ATOM 685 C CA . VAL A 1 98 ? -8.055 -9.262 4.121 1.00 94.62 98 VAL A CA 1
ATOM 686 C C . VAL A 1 98 ? -6.556 -9.011 4.263 1.00 94.62 98 VAL A C 1
ATOM 688 O O . VAL A 1 98 ? -5.766 -9.670 3.584 1.00 94.62 98 VAL A O 1
ATOM 691 N N . ALA A 1 99 ? -6.140 -8.139 5.187 1.00 95.69 99 ALA A N 1
ATOM 692 C CA . ALA A 1 99 ? -4.728 -7.886 5.450 1.00 95.69 99 ALA A CA 1
ATOM 693 C C . ALA A 1 99 ? -3.992 -9.175 5.832 1.00 95.69 99 ALA A C 1
ATOM 695 O O . ALA A 1 99 ? -2.957 -9.494 5.245 1.00 95.69 99 ALA A O 1
ATOM 696 N N . LEU A 1 100 ? -4.556 -9.965 6.751 1.00 96.38 100 LEU A N 1
ATOM 697 C CA . LEU A 1 100 ? -3.982 -11.241 7.165 1.00 96.38 100 LEU A CA 1
ATOM 698 C C . LEU A 1 100 ? -3.837 -12.200 5.976 1.00 96.38 100 LEU A C 1
ATOM 700 O O . LEU A 1 100 ? -2.764 -12.774 5.799 1.00 96.38 100 LEU A O 1
ATOM 704 N N . ALA A 1 101 ? -4.857 -12.322 5.122 1.00 96.69 101 ALA A N 1
ATOM 705 C CA . ALA A 1 101 ? -4.783 -13.133 3.909 1.00 96.69 101 ALA A CA 1
ATOM 706 C C . ALA A 1 101 ? -3.650 -12.674 2.972 1.00 96.69 101 ALA A C 1
ATOM 708 O O . ALA A 1 101 ? -2.869 -13.507 2.503 1.00 96.69 101 ALA A O 1
ATOM 709 N N . ILE A 1 102 ? -3.497 -11.363 2.756 1.00 95.31 102 ILE A N 1
ATOM 710 C CA . ILE A 1 102 ? -2.432 -10.807 1.906 1.00 95.31 102 ILE A CA 1
ATOM 711 C C . ILE A 1 102 ? -1.042 -11.089 2.491 1.00 95.31 102 ILE A C 1
ATOM 713 O O . ILE A 1 102 ? -0.127 -11.413 1.736 1.00 95.31 102 ILE A O 1
ATOM 717 N N . THR A 1 103 ? -0.857 -11.074 3.818 1.00 95.06 103 THR A N 1
ATOM 718 C CA . THR A 1 103 ? 0.455 -11.421 4.408 1.00 95.06 103 THR A CA 1
ATOM 719 C C . THR A 1 103 ? 0.902 -12.860 4.120 1.00 95.06 103 THR A C 1
ATOM 721 O O . THR A 1 103 ? 2.093 -13.160 4.203 1.00 95.06 103 THR A O 1
ATOM 724 N N . TYR A 1 104 ? -0.021 -13.767 3.779 1.00 93.12 104 TYR A N 1
ATOM 725 C CA . TYR A 1 104 ? 0.309 -15.136 3.370 1.00 93.12 104 TYR A CA 1
ATOM 726 C C . TYR A 1 104 ? 0.582 -15.269 1.870 1.00 93.12 104 TYR A C 1
ATOM 728 O O . TYR A 1 104 ? 1.125 -16.291 1.444 1.00 93.12 104 TYR A O 1
ATOM 736 N N . LEU A 1 105 ? 0.262 -14.247 1.072 1.00 92.06 105 LEU A N 1
ATOM 737 C CA . LEU A 1 105 ? 0.435 -14.270 -0.377 1.00 92.06 105 LEU A CA 1
ATOM 738 C C . LEU A 1 105 ? 1.887 -14.553 -0.804 1.00 92.06 105 LEU A C 1
ATOM 740 O O . LEU A 1 105 ? 2.060 -15.415 -1.666 1.00 92.06 105 LEU A O 1
ATOM 744 N N . PRO A 1 106 ? 2.938 -13.958 -0.195 1.00 89.44 106 PRO A N 1
ATOM 745 C CA . PRO A 1 106 ? 4.319 -14.294 -0.547 1.00 89.44 106 PRO A CA 1
ATOM 746 C C . PRO A 1 106 ? 4.633 -15.784 -0.355 1.00 89.44 106 PRO A C 1
ATOM 748 O O . PRO A 1 106 ? 5.209 -16.413 -1.236 1.00 89.44 106 PRO A O 1
ATOM 751 N N . ALA A 1 107 ? 4.175 -16.388 0.746 1.00 89.06 107 ALA A N 1
ATOM 752 C CA . ALA A 1 107 ? 4.400 -17.809 1.009 1.00 89.06 107 ALA A CA 1
ATOM 753 C C . ALA A 1 107 ? 3.677 -18.715 -0.005 1.00 89.06 107 ALA A C 1
ATOM 755 O O . ALA A 1 107 ? 4.204 -19.760 -0.381 1.00 89.06 107 ALA A O 1
ATOM 756 N N . ILE A 1 108 ? 2.482 -18.322 -0.458 1.00 89.25 108 ILE A N 1
ATOM 757 C CA . ILE A 1 108 ? 1.735 -19.044 -1.499 1.00 89.25 108 ILE A CA 1
ATOM 758 C C . ILE A 1 108 ? 2.444 -18.914 -2.852 1.00 89.25 108 ILE A C 1
ATOM 760 O O . ILE A 1 108 ? 2.615 -19.911 -3.548 1.00 89.25 108 ILE A O 1
ATOM 764 N N . LEU A 1 109 ? 2.894 -17.712 -3.216 1.00 87.69 109 LEU A N 1
ATOM 765 C CA . LEU A 1 109 ? 3.621 -17.467 -4.464 1.00 87.69 109 LEU A CA 1
ATOM 766 C C . LEU A 1 109 ? 4.949 -18.234 -4.520 1.00 87.69 109 LEU A C 1
ATOM 768 O O . LEU A 1 109 ? 5.284 -18.802 -5.558 1.00 87.69 109 LEU A O 1
ATOM 772 N N . GLU A 1 110 ? 5.671 -18.314 -3.404 1.00 88.94 110 GLU A N 1
ATOM 773 C CA . GLU A 1 110 ? 6.900 -19.102 -3.308 1.00 88.94 110 GLU A CA 1
ATOM 774 C C . GLU A 1 110 ? 6.619 -20.611 -3.383 1.00 88.94 110 GLU A C 1
ATOM 776 O O . GLU A 1 110 ? 7.282 -21.322 -4.136 1.00 88.94 110 GLU A O 1
ATOM 781 N N . ARG A 1 111 ? 5.608 -21.110 -2.656 1.00 90.19 111 ARG A N 1
ATOM 782 C CA . ARG A 1 111 ? 5.296 -22.549 -2.581 1.00 90.19 111 ARG A CA 1
ATOM 783 C C . ARG A 1 111 ? 4.653 -23.101 -3.854 1.00 90.19 111 ARG A C 1
ATOM 785 O O . ARG A 1 111 ? 5.036 -24.176 -4.307 1.00 90.19 111 ARG A O 1
ATOM 792 N N . ASP A 1 112 ? 3.652 -22.405 -4.387 1.00 92.06 112 ASP A N 1
ATOM 793 C CA . ASP A 1 112 ? 2.782 -22.929 -5.449 1.00 92.06 112 ASP A CA 1
ATOM 794 C C . ASP A 1 112 ? 3.236 -22.463 -6.839 1.00 92.06 112 ASP A C 1
ATOM 796 O O . ASP A 1 112 ? 3.130 -23.213 -7.809 1.00 92.06 112 ASP A O 1
ATOM 800 N N . TYR A 1 113 ? 3.798 -21.254 -6.935 1.00 82.69 113 TYR A N 1
ATOM 801 C CA . TYR A 1 113 ? 4.216 -20.644 -8.203 1.00 82.69 113 TYR A CA 1
ATOM 802 C C . TYR A 1 113 ? 5.740 -20.545 -8.364 1.00 82.69 113 TYR A C 1
ATOM 804 O O . TYR A 1 113 ? 6.202 -20.110 -9.416 1.00 82.69 113 TYR A O 1
ATOM 812 N N . HIS A 1 114 ? 6.522 -20.984 -7.367 1.00 83.38 114 HIS A N 1
ATOM 813 C CA . HIS A 1 114 ? 7.992 -20.975 -7.378 1.00 83.38 114 HIS A CA 1
ATOM 814 C C . HIS A 1 114 ? 8.600 -19.588 -7.654 1.00 83.38 114 HIS A C 1
ATOM 816 O O . HIS A 1 114 ? 9.712 -19.476 -8.175 1.00 83.38 114 HIS A O 1
ATOM 822 N N . VAL A 1 115 ? 7.874 -18.520 -7.304 1.00 82.75 115 VAL A N 1
ATOM 823 C CA . VAL A 1 115 ? 8.365 -17.146 -7.438 1.00 82.75 115 VAL A CA 1
ATOM 824 C C . VAL A 1 115 ? 9.269 -16.842 -6.240 1.00 82.75 115 VAL A C 1
ATOM 826 O O . VAL A 1 115 ? 8.816 -16.983 -5.103 1.00 82.75 115 VAL A O 1
ATOM 829 N N . PRO A 1 116 ? 10.532 -16.424 -6.444 1.00 80.19 116 PRO A N 1
ATOM 830 C CA . PRO A 1 116 ? 11.449 -16.171 -5.340 1.00 80.19 116 PRO A CA 1
ATOM 831 C C . PRO A 1 116 ? 10.976 -14.973 -4.508 1.00 80.19 116 PRO A C 1
ATOM 833 O O . PRO A 1 116 ? 10.985 -13.836 -4.979 1.00 80.19 116 PRO A O 1
ATOM 836 N N . MET A 1 117 ? 10.595 -15.225 -3.255 1.00 85.38 117 MET A N 1
ATOM 837 C CA . MET A 1 117 ? 10.166 -14.195 -2.308 1.00 85.38 117 MET A CA 1
ATOM 838 C C . MET A 1 117 ? 11.257 -13.955 -1.275 1.00 85.38 117 MET A C 1
ATOM 840 O O . MET A 1 117 ? 11.465 -14.756 -0.365 1.00 85.38 117 MET A O 1
ATOM 844 N N . ASN A 1 118 ? 11.972 -12.833 -1.391 1.00 87.25 118 ASN A N 1
ATOM 845 C CA . ASN A 1 118 ? 12.938 -12.483 -0.358 1.00 87.25 118 ASN A CA 1
ATOM 846 C C . ASN A 1 118 ? 12.219 -11.977 0.918 1.00 87.25 118 ASN A C 1
ATOM 848 O O . ASN A 1 118 ? 11.084 -11.477 0.863 1.00 87.25 118 ASN A O 1
ATOM 852 N N . PRO A 1 119 ? 12.859 -12.088 2.097 1.00 87.69 119 PRO A N 1
ATOM 853 C CA . PRO A 1 119 ? 12.256 -11.637 3.350 1.00 87.69 119 PRO A CA 1
ATOM 854 C C . PRO A 1 119 ? 11.925 -10.137 3.367 1.00 87.69 119 PRO A C 1
ATOM 856 O O . PRO A 1 119 ? 10.947 -9.744 4.000 1.00 87.69 119 PRO A O 1
ATOM 859 N N . GLY A 1 120 ? 12.672 -9.320 2.617 1.00 87.56 120 GLY A N 1
ATOM 860 C CA . GLY A 1 120 ? 12.444 -7.879 2.500 1.00 87.56 120 GLY A CA 1
ATOM 861 C C . GLY A 1 120 ? 11.139 -7.538 1.779 1.00 87.56 120 GLY A C 1
ATOM 862 O O . GLY A 1 120 ? 10.356 -6.744 2.290 1.00 87.56 120 GLY A O 1
ATOM 863 N N . LEU A 1 121 ? 10.853 -8.185 0.644 1.00 87.69 121 LEU A N 1
ATOM 864 C CA . LEU A 1 121 ? 9.596 -8.036 -0.099 1.00 87.69 121 LEU A CA 1
ATOM 865 C C . LEU A 1 121 ? 8.410 -8.520 0.736 1.00 87.69 121 LEU A C 1
ATOM 867 O O . LEU A 1 121 ? 7.380 -7.854 0.799 1.00 87.69 121 LEU A O 1
ATOM 871 N N . THR A 1 122 ? 8.581 -9.643 1.438 1.00 91.88 122 THR A N 1
ATOM 872 C CA . THR A 1 122 ? 7.558 -10.159 2.357 1.00 91.88 122 THR A CA 1
ATOM 873 C C . THR A 1 122 ? 7.260 -9.154 3.465 1.00 91.88 122 THR A C 1
ATOM 875 O O . THR A 1 122 ? 6.093 -8.881 3.747 1.00 91.88 122 THR A O 1
ATOM 878 N N . LEU A 1 123 ? 8.297 -8.582 4.082 1.00 93.81 123 LEU A N 1
ATOM 879 C CA . LEU A 1 123 ? 8.148 -7.567 5.119 1.00 93.81 123 LEU A CA 1
ATOM 880 C C . LEU A 1 123 ? 7.493 -6.299 4.570 1.00 93.81 123 LEU A C 1
ATOM 882 O O . LEU A 1 123 ? 6.621 -5.750 5.233 1.00 93.81 123 LEU A O 1
ATOM 886 N N . TRP A 1 124 ? 7.868 -5.852 3.373 1.00 94.19 124 TRP A N 1
ATOM 887 C CA . TRP A 1 124 ? 7.303 -4.663 2.736 1.00 94.19 124 TRP A CA 1
ATOM 888 C C . TRP A 1 124 ? 5.806 -4.819 2.447 1.00 94.19 124 TRP A C 1
ATOM 890 O O . TRP A 1 124 ? 5.014 -3.999 2.912 1.00 94.19 124 TRP A O 1
ATOM 900 N N . ILE A 1 125 ? 5.407 -5.916 1.789 1.00 93.12 125 ILE A N 1
ATOM 901 C CA . ILE A 1 125 ? 3.995 -6.246 1.535 1.00 93.12 125 ILE A CA 1
ATOM 902 C C . ILE A 1 125 ? 3.233 -6.360 2.857 1.00 93.12 125 ILE A C 1
ATOM 904 O O . ILE A 1 125 ? 2.160 -5.778 3.005 1.00 93.12 125 ILE A O 1
ATOM 908 N N . SER A 1 126 ? 3.803 -7.072 3.837 1.00 95.69 126 SER A N 1
ATOM 909 C CA . SER A 1 126 ? 3.173 -7.247 5.149 1.00 95.69 126 SER A CA 1
ATOM 910 C C . SER A 1 126 ? 3.005 -5.919 5.878 1.00 95.69 126 SER A C 1
ATOM 912 O O . SER A 1 126 ? 1.966 -5.705 6.485 1.00 95.69 126 SER A O 1
ATOM 914 N N . SER A 1 127 ? 3.986 -5.018 5.790 1.00 96.06 127 SER A N 1
ATOM 915 C CA . SER A 1 127 ? 3.944 -3.701 6.433 1.00 96.06 127 SER A CA 1
ATOM 916 C C . SER A 1 127 ? 2.846 -2.821 5.846 1.00 96.06 127 SER A C 1
ATOM 918 O O . SER A 1 127 ? 2.149 -2.163 6.611 1.00 96.06 127 SER A O 1
ATOM 920 N N . ALA A 1 128 ? 2.666 -2.835 4.519 1.00 95.88 128 ALA A N 1
ATOM 921 C CA . ALA A 1 128 ? 1.623 -2.061 3.845 1.00 95.88 128 ALA A CA 1
ATOM 922 C C . ALA A 1 128 ? 0.229 -2.436 4.363 1.00 95.88 128 ALA A C 1
ATOM 924 O O . ALA A 1 128 ? -0.480 -1.602 4.924 1.00 95.88 128 ALA A O 1
ATOM 925 N N . VAL A 1 129 ? -0.121 -3.723 4.277 1.00 95.19 129 VAL A N 1
ATOM 926 C CA . VAL A 1 129 ? -1.444 -4.196 4.709 1.00 95.19 129 VAL A CA 1
ATOM 927 C C . VAL A 1 129 ? -1.617 -4.169 6.225 1.00 95.19 129 VAL A C 1
ATOM 929 O O . VAL A 1 129 ? -2.721 -3.948 6.717 1.00 95.19 129 VAL A O 1
ATOM 932 N N . PHE A 1 130 ? -0.531 -4.360 6.979 1.00 96.06 130 PHE A N 1
ATOM 933 C CA . PHE A 1 130 ? -0.546 -4.261 8.433 1.00 96.06 130 PHE A CA 1
ATOM 934 C C . PHE A 1 130 ? -0.865 -2.845 8.901 1.00 96.06 130 PHE A C 1
ATOM 936 O O . PHE A 1 130 ? -1.737 -2.679 9.746 1.00 96.06 130 PHE A O 1
ATOM 943 N N . LEU A 1 131 ? -0.170 -1.833 8.372 1.00 95.00 131 LEU A N 1
ATOM 944 C CA . LEU A 1 131 ? -0.388 -0.444 8.775 1.00 95.00 131 LEU A CA 1
ATOM 945 C C . LEU A 1 131 ? -1.776 0.048 8.363 1.00 95.00 131 LEU A C 1
ATOM 947 O O . LEU A 1 131 ? -2.417 0.736 9.151 1.00 95.00 131 LEU A O 1
ATOM 951 N N . HIS A 1 132 ? -2.268 -0.368 7.195 1.00 92.69 132 HIS A N 1
ATOM 952 C CA . HIS A 1 132 ? -3.635 -0.068 6.775 1.00 92.69 132 HIS A CA 1
ATOM 953 C C . HIS A 1 132 ? -4.669 -0.648 7.762 1.00 92.69 132 HIS A C 1
ATOM 955 O O . HIS A 1 132 ? -5.449 0.089 8.361 1.00 92.69 132 HIS A O 1
ATOM 961 N N . ALA A 1 133 ? -4.603 -1.953 8.060 1.00 92.19 133 ALA A N 1
ATOM 962 C CA . ALA A 1 133 ? -5.530 -2.595 9.001 1.00 92.19 133 ALA A CA 1
ATOM 963 C C . ALA A 1 133 ? -5.367 -2.123 10.457 1.00 92.19 133 ALA A C 1
ATOM 965 O O . ALA A 1 133 ? -6.328 -2.079 11.220 1.00 92.19 133 ALA A O 1
ATOM 966 N N . LEU A 1 134 ? -4.153 -1.764 10.878 1.00 92.31 134 LEU A N 1
ATOM 967 C CA . LEU A 1 134 ? -3.931 -1.142 12.182 1.00 92.31 134 LEU A CA 1
ATOM 968 C C . LEU A 1 134 ? -4.573 0.252 12.238 1.00 92.31 134 LEU A C 1
ATOM 970 O O . LEU A 1 134 ? -5.104 0.650 13.277 1.00 92.31 134 LEU A O 1
ATOM 974 N N . GLY A 1 135 ? -4.564 0.958 11.106 1.00 87.31 135 GLY A N 1
ATOM 975 C CA . GLY A 1 135 ? -5.184 2.259 10.931 1.00 87.31 135 GLY A CA 1
ATOM 976 C C . GLY A 1 135 ? -6.667 2.270 11.272 1.00 87.31 135 GLY A C 1
ATOM 977 O O . GLY A 1 135 ? -7.121 3.164 11.986 1.00 87.31 135 GLY A O 1
ATOM 978 N N . THR A 1 136 ? -7.400 1.242 10.836 1.00 84.12 136 THR A N 1
ATOM 979 C CA . THR A 1 136 ? -8.854 1.139 11.032 1.00 84.12 136 THR A CA 1
ATOM 980 C C . THR A 1 136 ? -9.245 0.886 12.488 1.00 84.12 136 THR A C 1
ATOM 982 O O . THR A 1 136 ? -10.333 1.271 12.897 1.00 84.12 136 THR A O 1
ATOM 985 N N . VAL A 1 137 ? -8.372 0.267 13.294 1.00 82.31 137 VAL A N 1
ATOM 986 C CA . VAL A 1 137 ? -8.670 -0.061 14.703 1.00 82.31 137 VAL A CA 1
ATOM 987 C C . VAL A 1 137 ? -8.323 1.076 15.664 1.00 82.31 137 VAL A C 1
ATOM 989 O O . VAL A 1 137 ? -9.047 1.296 16.634 1.00 82.31 137 VAL A O 1
ATOM 992 N N . GLY A 1 138 ? -7.207 1.775 15.430 1.00 72.88 138 GLY A N 1
ATOM 993 C CA . GLY A 1 138 ? -6.703 2.794 16.354 1.00 72.88 138 GLY A CA 1
ATOM 994 C C . GLY A 1 138 ? -6.228 2.229 17.700 1.00 72.88 138 GLY A C 1
ATOM 995 O O . GLY A 1 138 ? -5.755 1.092 17.793 1.00 72.88 138 GLY A O 1
ATOM 996 N N . VAL A 1 139 ? -6.316 3.027 18.771 1.00 72.38 139 VAL A N 1
ATOM 997 C CA . VAL A 1 139 ? -5.853 2.606 20.107 1.00 72.38 139 VAL A CA 1
ATOM 998 C C . VAL A 1 139 ? -6.877 1.656 20.748 1.00 72.38 139 VAL A C 1
ATOM 1000 O O . VAL A 1 139 ? -8.051 2.024 20.879 1.00 72.38 139 VAL A O 1
ATOM 1003 N N . PRO A 1 140 ? -6.470 0.456 21.215 1.00 65.06 140 PRO A N 1
ATOM 1004 C CA . PRO A 1 140 ? -7.361 -0.446 21.940 1.00 65.06 140 PRO A CA 1
ATOM 1005 C C . PRO A 1 140 ? -8.017 0.247 23.145 1.00 65.06 140 PRO A C 1
ATOM 1007 O O . PRO A 1 140 ? -7.322 0.785 24.004 1.00 65.06 140 PRO A O 1
ATOM 1010 N N . GLY A 1 141 ? -9.353 0.228 23.208 1.00 65.38 141 GLY A N 1
ATOM 1011 C CA . GLY A 1 141 ? -10.131 0.906 24.253 1.00 65.38 141 GLY A CA 1
ATOM 1012 C C . GLY A 1 141 ? -10.585 2.328 23.902 1.00 65.38 141 GLY A C 1
ATOM 1013 O O . GLY A 1 141 ? -11.150 3.001 24.759 1.00 65.38 141 GLY A O 1
ATOM 101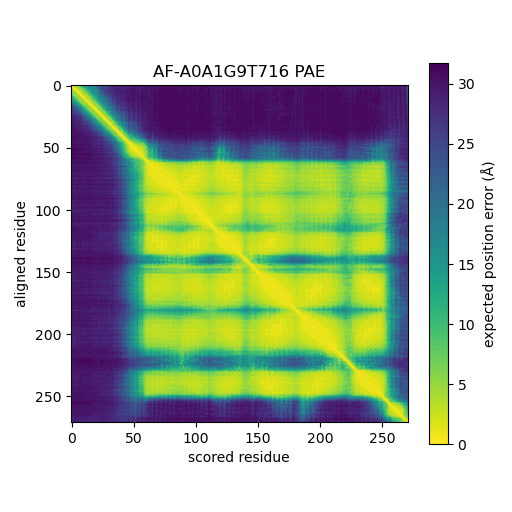4 N N . THR A 1 142 ? -10.354 2.781 22.667 1.00 66.62 142 THR A N 1
ATOM 1015 C CA . THR A 1 142 ? -10.920 4.025 22.129 1.00 66.62 142 THR A CA 1
ATOM 1016 C C . THR A 1 142 ? -11.759 3.741 20.884 1.00 66.62 142 THR A C 1
ATOM 1018 O O . THR A 1 142 ? -11.452 2.808 20.138 1.00 66.62 142 THR A O 1
ATOM 1021 N N . ASP A 1 143 ? -12.779 4.570 20.657 1.00 67.81 143 ASP A N 1
ATOM 1022 C CA . ASP A 1 143 ? -13.644 4.516 19.467 1.00 67.81 143 ASP A CA 1
ATOM 1023 C C . ASP A 1 143 ? -13.046 5.287 18.270 1.00 67.81 143 ASP A C 1
ATOM 1025 O O . ASP A 1 143 ? -13.712 5.495 17.263 1.00 67.81 143 ASP A O 1
ATOM 1029 N N . GLN A 1 144 ? -11.796 5.759 18.378 1.00 71.31 144 GLN A N 1
ATOM 1030 C CA . GLN A 1 144 ? -11.127 6.545 17.338 1.00 71.31 144 GLN A CA 1
ATOM 1031 C C . GLN A 1 144 ? -10.091 5.701 16.593 1.00 71.31 144 GLN A C 1
ATOM 1033 O O . GLN A 1 144 ? -9.191 5.124 17.207 1.00 71.31 144 GLN A O 1
ATOM 1038 N N . SER A 1 145 ? -10.185 5.686 15.264 1.00 80.62 145 SER A N 1
ATOM 1039 C CA . SER A 1 145 ? -9.204 5.062 14.371 1.00 80.62 145 SER A CA 1
ATOM 1040 C C . SER A 1 145 ? -7.935 5.921 14.249 1.00 80.62 145 SER A C 1
ATOM 1042 O O . SER A 1 145 ? -7.951 7.123 14.538 1.00 80.62 145 SER A O 1
ATOM 1044 N N . PHE A 1 146 ? -6.815 5.352 13.790 1.00 82.69 146 PHE A N 1
ATOM 1045 C CA . PHE A 1 146 ? -5.631 6.171 13.480 1.00 82.69 146 PHE A CA 1
ATOM 1046 C C . PHE A 1 146 ? -5.833 7.068 12.264 1.00 82.69 146 PHE A C 1
ATOM 1048 O O . PHE A 1 146 ? -5.282 8.164 12.260 1.00 82.69 146 PHE A O 1
ATOM 1055 N N . TYR A 1 147 ? -6.694 6.672 11.325 1.00 79.62 147 TYR A N 1
ATOM 1056 C CA . TYR A 1 147 ? -7.135 7.533 10.224 1.00 79.62 147 TYR A CA 1
ATOM 1057 C C . TYR A 1 147 ? -7.732 8.854 10.728 1.00 79.62 147 TYR A C 1
ATOM 1059 O O . TYR A 1 147 ? -7.394 9.923 10.236 1.00 79.62 147 TYR A O 1
ATOM 1067 N N . THR A 1 148 ? -8.532 8.807 11.797 1.00 76.81 148 THR A N 1
ATOM 1068 C CA . THR A 1 148 ? -9.126 10.024 12.384 1.00 76.81 148 THR A CA 1
ATOM 1069 C C . THR A 1 148 ? -8.220 10.752 13.380 1.00 76.81 148 THR A C 1
ATOM 1071 O O . THR A 1 148 ? -8.341 11.964 13.553 1.00 76.81 148 THR A O 1
ATOM 1074 N N . SER A 1 149 ? -7.317 10.041 14.061 1.00 78.31 149 SER A N 1
ATOM 1075 C CA . SER A 1 149 ? -6.529 10.613 15.165 1.00 78.31 149 SER A CA 1
ATOM 1076 C C . SER A 1 149 ? -5.132 11.091 14.766 1.00 78.31 149 SER A C 1
ATOM 1078 O O . SER A 1 149 ? -4.555 11.932 15.460 1.00 78.31 149 SER A O 1
ATOM 1080 N N . LEU A 1 150 ? -4.579 10.596 13.657 1.00 82.88 150 LEU A N 1
ATOM 1081 C CA . LEU A 1 150 ? -3.240 10.925 13.179 1.00 82.88 150 LEU A CA 1
ATOM 1082 C C . LEU A 1 150 ? -3.305 11.375 11.715 1.00 82.88 150 LEU A C 1
ATOM 1084 O O . LEU A 1 150 ? -3.249 10.556 10.808 1.00 82.88 150 LEU A O 1
ATOM 1088 N N . ALA A 1 151 ? -3.314 12.690 11.482 1.00 81.44 151 ALA A N 1
ATOM 1089 C CA . ALA A 1 151 ? -3.463 13.283 10.144 1.00 81.44 151 ALA A CA 1
ATOM 1090 C C . ALA A 1 151 ? -2.393 12.875 9.105 1.00 81.44 151 ALA A C 1
ATOM 1092 O O . ALA A 1 151 ? -2.563 13.126 7.922 1.00 81.44 151 ALA A O 1
ATOM 1093 N N . TRP A 1 152 ? -1.267 12.292 9.528 1.00 87.44 152 TRP A N 1
ATOM 1094 C CA . TRP A 1 152 ? -0.218 11.795 8.625 1.00 87.44 152 TRP A CA 1
ATOM 1095 C C . TRP A 1 152 ? -0.324 10.294 8.341 1.00 87.44 152 TRP A C 1
ATOM 1097 O O . TRP A 1 152 ? 0.366 9.797 7.451 1.00 87.44 152 TRP A O 1
ATOM 1107 N N . TRP A 1 153 ? -1.106 9.558 9.138 1.00 90.56 153 TRP A N 1
ATOM 1108 C CA . TRP A 1 153 ? -1.180 8.100 9.069 1.00 90.56 153 TRP A CA 1
ATOM 1109 C C . TRP A 1 153 ? -1.673 7.653 7.707 1.00 90.56 153 TRP A C 1
ATOM 1111 O O . TRP A 1 153 ? -1.036 6.839 7.043 1.00 90.56 153 TRP A O 1
ATOM 1121 N N . ASP A 1 154 ? -2.775 8.264 7.308 1.00 88.88 154 ASP A N 1
ATOM 1122 C CA . ASP A 1 154 ? -3.475 8.002 6.075 1.00 88.88 154 ASP A CA 1
ATOM 1123 C C . ASP A 1 154 ? -2.563 8.155 4.846 1.00 88.88 154 ASP A C 1
ATOM 1125 O O . ASP A 1 154 ? -2.231 7.176 4.171 1.00 88.88 154 ASP A O 1
ATOM 1129 N N . SER A 1 155 ? -1.952 9.332 4.719 1.00 92.38 155 SER A N 1
ATOM 1130 C CA . SER A 1 155 ? -0.932 9.644 3.719 1.00 92.38 155 SER A CA 1
ATOM 1131 C C . SER A 1 155 ? 0.228 8.636 3.660 1.00 92.38 155 SER A C 1
ATOM 1133 O O . SER A 1 155 ? 0.697 8.260 2.582 1.00 92.38 155 SER A O 1
ATOM 1135 N N . VAL A 1 156 ? 0.725 8.172 4.814 1.00 93.56 156 VAL A N 1
ATOM 1136 C CA . VAL A 1 156 ? 1.796 7.161 4.861 1.00 93.56 156 VAL A CA 1
ATOM 1137 C C . VAL A 1 156 ? 1.290 5.803 4.385 1.00 93.56 156 VAL A C 1
ATOM 1139 O O . VAL A 1 156 ? 2.009 5.111 3.658 1.00 93.56 156 VAL A O 1
ATOM 1142 N N . THR A 1 157 ? 0.074 5.411 4.771 1.00 93.88 157 THR A N 1
ATOM 1143 C CA . THR A 1 157 ? -0.519 4.150 4.318 1.00 93.88 157 THR A CA 1
ATOM 1144 C C . THR A 1 157 ? -0.814 4.153 2.824 1.00 93.88 157 THR A C 1
ATOM 1146 O O . THR A 1 157 ? -0.538 3.136 2.184 1.00 93.88 157 THR A O 1
ATOM 1149 N N . HIS A 1 158 ? -1.246 5.280 2.254 1.00 94.81 158 HIS A N 1
ATOM 1150 C CA . HIS A 1 158 ? -1.427 5.455 0.812 1.00 94.81 158 HIS A CA 1
ATOM 1151 C C . HIS A 1 158 ? -0.105 5.325 0.062 1.00 94.81 158 HIS A C 1
ATOM 1153 O O . HIS A 1 158 ? 0.062 4.416 -0.750 1.00 94.81 158 HIS A O 1
ATOM 1159 N N . ALA A 1 159 ? 0.917 6.103 0.433 1.00 95.19 159 ALA A N 1
ATOM 1160 C CA . ALA A 1 159 ? 2.224 6.002 -0.218 1.00 95.19 159 ALA A CA 1
ATOM 1161 C C . ALA A 1 159 ? 2.837 4.595 -0.117 1.00 95.19 159 ALA A C 1
ATOM 1163 O O . ALA A 1 159 ? 3.397 4.080 -1.091 1.00 95.19 159 ALA A O 1
ATOM 1164 N N . LEU A 1 160 ? 2.728 3.942 1.043 1.00 95.00 160 LEU A N 1
ATOM 1165 C CA . LEU A 1 160 ? 3.256 2.594 1.226 1.00 95.00 160 LEU A CA 1
ATOM 1166 C C . LEU A 1 160 ? 2.465 1.556 0.416 1.00 95.00 160 LEU A C 1
ATOM 1168 O O . LEU A 1 160 ? 3.074 0.717 -0.251 1.00 95.00 160 LEU A O 1
ATOM 1172 N N . SER A 1 161 ? 1.137 1.620 0.417 1.00 95.38 161 SER A N 1
ATOM 1173 C CA . SER A 1 161 ? 0.291 0.685 -0.335 1.00 95.38 161 SER A CA 1
ATOM 1174 C C . SER A 1 161 ? 0.453 0.878 -1.841 1.00 95.38 161 SER A C 1
ATOM 1176 O O . SER A 1 161 ? 0.697 -0.089 -2.566 1.00 95.38 161 SER A O 1
ATOM 1178 N N . ALA A 1 162 ? 0.459 2.124 -2.312 1.00 96.38 162 ALA A N 1
ATOM 1179 C CA . ALA A 1 162 ? 0.711 2.468 -3.704 1.00 96.38 162 ALA A CA 1
ATOM 1180 C C . ALA A 1 162 ? 2.095 2.027 -4.180 1.00 96.38 162 ALA A C 1
ATOM 1182 O O . ALA A 1 162 ? 2.247 1.604 -5.323 1.00 96.38 162 ALA A O 1
ATOM 1183 N N . SER A 1 163 ? 3.108 2.049 -3.309 1.00 95.62 163 SER A N 1
ATOM 1184 C CA . SER A 1 163 ? 4.426 1.509 -3.648 1.00 95.62 163 SER A CA 1
ATOM 1185 C C . SER A 1 163 ? 4.370 -0.009 -3.920 1.00 95.62 163 SER A C 1
ATOM 1187 O O . SER A 1 163 ? 4.964 -0.495 -4.885 1.00 95.62 163 SER A O 1
ATOM 1189 N N . VAL A 1 164 ? 3.580 -0.774 -3.158 1.00 94.62 164 VAL A N 1
ATOM 1190 C CA . VAL A 1 164 ? 3.364 -2.208 -3.429 1.00 94.62 164 VAL A CA 1
ATOM 1191 C C . VAL A 1 164 ? 2.611 -2.403 -4.749 1.00 94.62 164 VAL A C 1
ATOM 1193 O O . VAL A 1 164 ? 3.022 -3.220 -5.577 1.00 94.62 164 VAL A O 1
ATOM 1196 N N . VAL A 1 165 ? 1.560 -1.615 -4.994 1.00 96.50 165 VAL A N 1
ATOM 1197 C CA . VAL A 1 165 ? 0.809 -1.615 -6.265 1.00 96.50 165 VAL A CA 1
ATOM 1198 C C . VAL A 1 165 ? 1.731 -1.304 -7.448 1.00 96.50 165 VAL A C 1
ATOM 1200 O O . VAL A 1 165 ? 1.688 -1.994 -8.469 1.00 96.50 165 VAL A O 1
ATOM 1203 N N . ALA A 1 166 ? 2.625 -0.327 -7.302 1.00 94.94 166 ALA A N 1
ATOM 1204 C CA . ALA A 1 166 ? 3.618 0.035 -8.305 1.00 94.94 166 ALA A CA 1
ATOM 1205 C C . ALA A 1 166 ? 4.560 -1.133 -8.628 1.00 94.94 166 ALA A C 1
ATOM 1207 O O . ALA A 1 166 ? 4.829 -1.398 -9.800 1.00 94.94 166 ALA A O 1
ATOM 1208 N N . ALA A 1 167 ? 5.033 -1.864 -7.612 1.00 91.50 167 ALA A N 1
ATOM 1209 C CA . ALA A 1 167 ? 5.881 -3.037 -7.822 1.00 91.50 167 ALA A CA 1
ATOM 1210 C C . ALA A 1 167 ? 5.139 -4.179 -8.519 1.00 91.50 167 ALA A C 1
ATOM 1212 O O . ALA A 1 167 ? 5.729 -4.848 -9.370 1.00 91.50 167 ALA A O 1
ATOM 1213 N N . ILE A 1 168 ? 3.854 -4.381 -8.219 1.00 92.12 168 ILE A N 1
ATOM 1214 C CA . ILE A 1 168 ? 3.011 -5.342 -8.941 1.00 92.12 168 ILE A CA 1
ATOM 1215 C C . ILE A 1 168 ? 2.901 -4.928 -10.414 1.00 92.12 168 ILE A C 1
ATOM 1217 O O . ILE A 1 168 ? 3.192 -5.737 -11.296 1.00 92.12 168 ILE A O 1
ATOM 1221 N N . GLY A 1 169 ? 2.558 -3.664 -10.687 1.00 93.12 169 GLY A N 1
ATOM 1222 C CA . GLY A 1 169 ? 2.454 -3.128 -12.046 1.00 93.12 169 GLY A CA 1
ATOM 1223 C C . GLY A 1 169 ? 3.759 -3.263 -12.835 1.00 93.12 169 GLY A C 1
ATOM 1224 O O . GLY A 1 169 ? 3.751 -3.749 -13.967 1.00 93.12 169 GLY A O 1
ATOM 1225 N N . TYR A 1 170 ? 4.892 -2.919 -12.215 1.00 91.38 170 TYR A N 1
ATOM 1226 C CA . TYR A 1 170 ? 6.221 -3.111 -12.797 1.00 91.38 170 TYR A CA 1
ATOM 1227 C C . TYR A 1 170 ? 6.509 -4.584 -13.097 1.00 91.38 170 TYR A C 1
ATOM 1229 O O . TYR A 1 170 ? 6.937 -4.908 -14.201 1.00 91.38 170 TYR A O 1
ATOM 1237 N N . THR A 1 171 ? 6.249 -5.481 -12.143 1.00 89.00 171 THR A N 1
ATOM 1238 C CA . THR A 1 171 ? 6.519 -6.920 -12.290 1.00 89.00 171 THR A CA 1
ATOM 1239 C C . THR A 1 171 ? 5.711 -7.519 -13.438 1.00 89.00 171 THR A C 1
ATOM 1241 O O . THR A 1 171 ? 6.262 -8.245 -14.263 1.00 89.00 171 THR A O 1
ATOM 1244 N N . VAL A 1 172 ? 4.423 -7.177 -13.541 1.00 90.94 172 VAL A N 1
ATOM 1245 C CA . VAL A 1 172 ? 3.554 -7.636 -14.635 1.00 90.94 172 VAL A CA 1
ATOM 1246 C C . VAL A 1 172 ? 4.035 -7.091 -15.979 1.00 90.94 172 VAL A C 1
ATOM 1248 O O . VAL A 1 172 ? 4.216 -7.860 -16.924 1.00 90.94 172 VAL A O 1
ATOM 1251 N N . ALA A 1 173 ? 4.283 -5.783 -16.075 1.00 91.19 173 ALA A N 1
ATOM 1252 C CA . ALA A 1 173 ? 4.726 -5.159 -17.319 1.00 91.19 173 ALA A CA 1
ATOM 1253 C C . ALA A 1 173 ? 6.087 -5.690 -17.778 1.00 91.19 173 ALA A C 1
ATOM 1255 O O . ALA A 1 173 ? 6.269 -5.980 -18.961 1.00 91.19 173 ALA A O 1
ATOM 1256 N N . ARG A 1 174 ? 7.027 -5.874 -16.844 1.00 88.31 174 ARG A N 1
ATOM 1257 C CA . ARG A 1 174 ? 8.337 -6.457 -17.134 1.00 88.31 174 ARG A CA 1
ATOM 1258 C C . ARG A 1 174 ? 8.222 -7.920 -17.549 1.00 88.31 174 ARG A C 1
ATOM 1260 O O . ARG A 1 174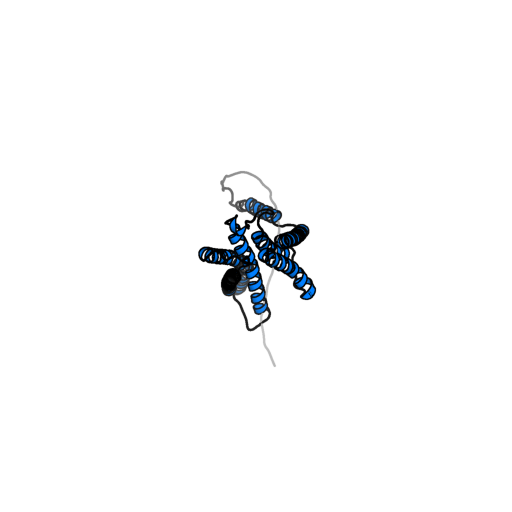 ? 8.885 -8.317 -18.498 1.00 88.31 174 ARG A O 1
ATOM 1267 N N . GLY A 1 175 ? 7.344 -8.693 -16.913 1.00 88.19 175 GLY A N 1
ATOM 1268 C CA . GLY A 1 175 ? 7.049 -10.063 -17.328 1.00 88.19 175 GLY A CA 1
ATOM 1269 C C . GLY A 1 175 ? 6.578 -10.134 -18.783 1.00 88.19 175 GLY A C 1
ATOM 1270 O O . GLY A 1 175 ? 7.087 -10.949 -19.547 1.00 88.19 175 GLY A O 1
ATOM 1271 N N . ILE A 1 176 ? 5.676 -9.243 -19.204 1.00 89.06 176 ILE A N 1
ATOM 1272 C CA . ILE A 1 176 ? 5.203 -9.181 -20.598 1.00 89.06 176 ILE A CA 1
ATOM 1273 C C . ILE A 1 176 ? 6.340 -8.800 -21.556 1.00 89.06 176 ILE A C 1
ATOM 1275 O O . ILE A 1 176 ? 6.519 -9.467 -22.573 1.00 89.06 176 ILE A O 1
ATOM 1279 N N . ASP A 1 177 ? 7.104 -7.760 -21.220 1.00 88.44 177 ASP A N 1
ATOM 1280 C CA . ASP A 1 177 ? 8.249 -7.258 -21.994 1.00 88.44 177 ASP A CA 1
ATOM 1281 C C . ASP A 1 177 ? 9.366 -8.308 -22.162 1.00 88.44 177 ASP A C 1
ATOM 1283 O O . ASP A 1 177 ? 10.005 -8.384 -23.206 1.00 88.44 177 ASP A O 1
ATOM 1287 N N . GLU A 1 178 ? 9.594 -9.156 -21.155 1.00 87.50 178 GLU A N 1
ATOM 1288 C CA . GLU A 1 178 ? 10.585 -10.239 -21.227 1.00 87.50 178 GLU A CA 1
ATOM 1289 C C . GLU A 1 178 ? 10.105 -11.462 -22.015 1.00 87.50 178 GLU A C 1
ATOM 1291 O O . GLU A 1 178 ? 10.922 -12.136 -22.640 1.00 87.50 178 GLU A O 1
ATOM 1296 N N . HIS A 1 179 ? 8.805 -11.766 -21.987 1.00 90.50 179 HIS A N 1
ATOM 1297 C CA . HIS A 1 179 ? 8.267 -13.025 -22.521 1.00 90.50 179 HIS A CA 1
ATOM 1298 C C . HIS A 1 179 ? 7.525 -12.867 -23.854 1.00 90.50 179 HIS A C 1
ATOM 1300 O O . HIS A 1 179 ? 7.085 -13.861 -24.431 1.00 90.50 179 HIS A O 1
ATOM 1306 N N . THR A 1 180 ? 7.382 -11.640 -24.360 1.00 90.56 180 THR A N 1
ATOM 1307 C CA . THR A 1 180 ? 6.682 -11.357 -25.618 1.00 90.56 180 THR A CA 1
ATOM 1308 C C . THR A 1 180 ? 7.599 -10.607 -26.573 1.00 90.56 180 THR A C 1
ATOM 1310 O O . THR A 1 180 ? 7.764 -9.401 -26.455 1.00 90.56 180 THR A O 1
ATOM 1313 N N . GLU A 1 181 ? 8.135 -11.290 -27.588 1.00 85.81 181 GLU A N 1
ATOM 1314 C CA . GLU A 1 181 ? 9.078 -10.695 -28.558 1.00 85.81 181 GLU A CA 1
ATOM 1315 C C . GLU A 1 181 ? 8.516 -9.470 -29.308 1.00 85.81 181 GLU A C 1
ATOM 1317 O O . GLU A 1 181 ? 9.268 -8.610 -29.764 1.00 85.81 181 GLU A O 1
ATOM 1322 N N . ALA A 1 182 ? 7.187 -9.375 -29.430 1.00 91.19 182 ALA A N 1
ATOM 1323 C CA . ALA A 1 182 ? 6.497 -8.257 -30.072 1.00 91.19 182 ALA A CA 1
ATOM 1324 C C . ALA A 1 182 ? 6.360 -7.008 -29.178 1.00 91.19 182 ALA A C 1
ATOM 1326 O O . ALA A 1 182 ? 5.979 -5.947 -29.675 1.00 91.19 182 ALA A O 1
ATOM 1327 N N . VAL A 1 183 ? 6.632 -7.118 -27.875 1.00 87.88 183 VAL A N 1
ATOM 1328 C CA . VAL A 1 183 ? 6.480 -6.031 -26.906 1.00 87.88 183 VAL A CA 1
ATOM 1329 C C . VAL A 1 183 ? 7.860 -5.628 -26.415 1.00 87.88 183 VAL A C 1
ATOM 1331 O O . VAL A 1 183 ? 8.618 -6.452 -25.924 1.00 87.88 183 VAL A O 1
ATOM 1334 N N . ARG A 1 184 ? 8.181 -4.339 -26.551 1.00 87.81 184 ARG A N 1
ATOM 1335 C CA . ARG A 1 184 ? 9.379 -3.757 -25.953 1.00 87.81 184 ARG A CA 1
ATOM 1336 C C . ARG A 1 184 ? 9.015 -2.471 -25.235 1.00 87.81 184 ARG A C 1
ATOM 1338 O O . ARG A 1 184 ? 8.486 -1.561 -25.873 1.00 87.81 184 ARG A O 1
ATOM 1345 N N . LEU A 1 185 ? 9.292 -2.384 -23.938 1.00 86.12 185 LEU A N 1
ATOM 1346 C CA . LEU A 1 185 ? 8.935 -1.250 -23.086 1.00 86.12 185 LEU A CA 1
ATOM 1347 C C . LEU A 1 185 ? 10.195 -0.459 -22.697 1.00 86.12 185 LEU A C 1
ATOM 1349 O O . LEU A 1 185 ? 10.913 -0.844 -21.775 1.00 86.12 185 LEU A O 1
ATOM 1353 N N . PRO A 1 186 ? 10.498 0.669 -23.372 1.00 87.38 186 PRO A N 1
ATOM 1354 C CA . PRO A 1 186 ? 11.642 1.501 -23.015 1.00 87.38 186 PRO A CA 1
ATOM 1355 C C . PRO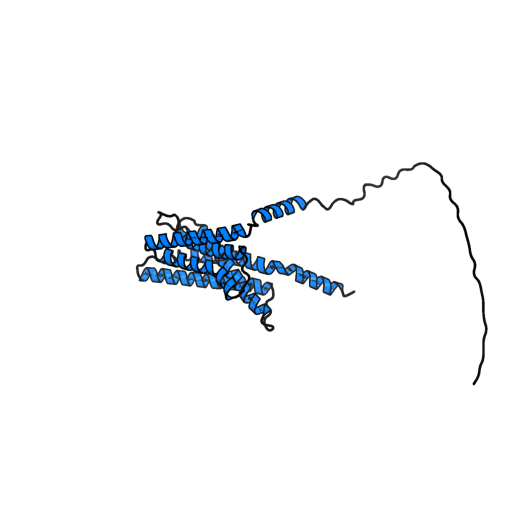 A 1 186 ? 11.563 1.993 -21.560 1.00 87.38 186 PRO A C 1
ATOM 1357 O O . PRO A 1 186 ? 10.463 2.288 -21.091 1.00 87.38 186 PRO A O 1
ATOM 1360 N N . PRO A 1 187 ? 12.696 2.223 -20.867 1.00 84.19 187 PRO A N 1
ATOM 1361 C CA . PRO A 1 187 ? 12.695 2.629 -19.455 1.00 84.19 187 PRO A CA 1
ATOM 1362 C C . PRO A 1 187 ? 11.843 3.870 -19.155 1.00 84.19 187 PRO A C 1
ATOM 1364 O O . PRO A 1 187 ? 11.117 3.911 -18.167 1.00 84.19 187 PRO A O 1
ATOM 1367 N N . ARG A 1 188 ? 11.864 4.869 -20.050 1.00 84.31 188 ARG A N 1
ATOM 1368 C CA . ARG A 1 188 ? 11.026 6.076 -19.927 1.00 84.31 188 ARG A CA 1
ATOM 1369 C C . ARG A 1 188 ? 9.534 5.771 -20.045 1.00 84.31 188 ARG A C 1
ATOM 1371 O O . ARG A 1 188 ? 8.733 6.379 -19.348 1.00 84.31 188 ARG A O 1
ATOM 1378 N N . PHE A 1 189 ? 9.168 4.841 -20.925 1.00 88.19 189 PHE A N 1
ATOM 1379 C CA . PHE A 1 189 ? 7.784 4.400 -21.059 1.00 88.19 189 PHE A CA 1
ATOM 1380 C C . PHE A 1 189 ? 7.353 3.609 -19.823 1.00 88.19 189 PHE A C 1
ATOM 1382 O O . PHE A 1 189 ? 6.288 3.882 -19.287 1.00 88.19 189 PHE A O 1
ATOM 1389 N N . MET A 1 190 ? 8.202 2.701 -19.330 1.00 89.12 190 MET A N 1
ATOM 1390 C CA . MET A 1 190 ? 7.950 1.936 -18.106 1.00 89.12 190 MET A CA 1
ATOM 1391 C C . MET A 1 190 ? 7.717 2.858 -16.902 1.00 89.12 190 MET A C 1
ATOM 1393 O O . MET A 1 190 ? 6.760 2.660 -16.162 1.00 89.12 190 MET A O 1
ATOM 1397 N N . PHE A 1 191 ? 8.532 3.907 -16.745 1.00 88.50 191 PHE A N 1
ATOM 1398 C CA . PHE A 1 191 ? 8.342 4.916 -15.701 1.00 88.50 191 PHE A CA 1
ATOM 1399 C C . PHE A 1 191 ? 6.933 5.525 -15.741 1.00 88.50 191 PHE A C 1
ATOM 1401 O O . PHE A 1 191 ? 6.205 5.483 -14.752 1.00 88.50 191 PHE A O 1
ATOM 1408 N N . VAL A 1 192 ? 6.530 6.057 -16.900 1.00 90.75 192 VAL A N 1
ATOM 1409 C CA . VAL A 1 192 ? 5.213 6.690 -17.073 1.00 90.75 192 VAL A CA 1
ATOM 1410 C C . VAL A 1 192 ? 4.087 5.670 -16.906 1.00 90.75 192 VAL A C 1
ATOM 1412 O O . VAL A 1 192 ? 3.081 5.976 -16.275 1.00 90.75 192 VAL A O 1
ATOM 1415 N N . PHE A 1 193 ? 4.263 4.454 -17.425 1.00 93.31 193 PHE A N 1
ATOM 1416 C CA . PHE A 1 193 ? 3.302 3.366 -17.277 1.00 93.31 193 PHE A CA 1
ATOM 1417 C C . PHE A 1 193 ? 3.027 3.051 -15.804 1.00 93.31 193 PHE A C 1
ATOM 1419 O O . PHE A 1 193 ? 1.863 2.979 -15.426 1.00 93.31 193 PHE A O 1
ATOM 1426 N N . ILE A 1 194 ? 4.063 2.918 -14.968 1.00 93.06 194 ILE A N 1
ATOM 1427 C CA . ILE A 1 194 ? 3.891 2.645 -13.533 1.00 93.06 194 ILE A CA 1
ATOM 1428 C C . ILE A 1 194 ? 3.111 3.776 -12.864 1.00 93.06 194 ILE A C 1
ATOM 1430 O O . ILE A 1 194 ? 2.182 3.498 -12.113 1.00 93.06 194 ILE A O 1
ATOM 1434 N N . LEU A 1 195 ? 3.439 5.041 -13.155 1.00 93.25 195 LEU A N 1
ATOM 1435 C CA . LEU A 1 195 ? 2.714 6.173 -12.569 1.00 93.25 195 LEU A CA 1
ATOM 1436 C C . LEU A 1 195 ? 1.237 6.174 -12.969 1.00 93.25 195 LEU A C 1
ATOM 1438 O O . LEU A 1 195 ? 0.372 6.354 -12.118 1.00 93.25 195 LEU A O 1
ATOM 1442 N N . LEU A 1 196 ? 0.939 5.927 -14.246 1.00 96.44 196 LEU A N 1
ATOM 1443 C 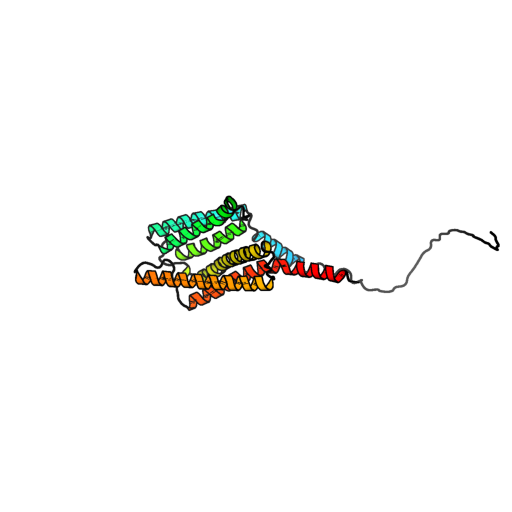CA . LEU A 1 196 ? -0.441 5.832 -14.721 1.00 96.44 196 LEU A CA 1
ATOM 1444 C C . LEU A 1 196 ? -1.173 4.635 -14.111 1.00 96.44 196 LEU A C 1
ATOM 1446 O O . LEU A 1 196 ? -2.340 4.759 -13.760 1.00 96.44 196 LEU A O 1
ATOM 1450 N N . PHE A 1 197 ? -0.496 3.495 -13.969 1.00 96.56 197 PHE A N 1
ATOM 1451 C CA . PHE A 1 197 ? -1.052 2.297 -13.349 1.00 96.56 197 PHE A CA 1
ATOM 1452 C C . PHE A 1 197 ? -1.413 2.544 -11.882 1.00 96.56 197 PHE A C 1
ATOM 1454 O O . PHE A 1 197 ? -2.516 2.207 -11.464 1.00 96.56 197 PHE A O 1
ATOM 1461 N N . VAL A 1 198 ? -0.514 3.178 -11.124 1.00 97.31 198 VAL A N 1
ATOM 1462 C CA . VAL A 1 198 ? -0.735 3.523 -9.715 1.00 97.31 198 VAL A CA 1
ATOM 1463 C C . VAL A 1 198 ? -1.884 4.511 -9.570 1.00 97.31 198 VAL A C 1
ATOM 1465 O O . VAL A 1 198 ? -2.795 4.241 -8.804 1.00 97.31 198 VAL A O 1
ATOM 1468 N N . VAL A 1 199 ? -1.903 5.599 -10.347 1.00 96.31 199 VAL A N 1
ATOM 1469 C CA . VAL A 1 199 ? -3.002 6.579 -10.291 1.00 96.31 199 VAL A CA 1
ATOM 1470 C C . VAL A 1 199 ? -4.334 5.945 -10.688 1.00 96.31 199 VAL A C 1
ATOM 1472 O O . VAL A 1 199 ? -5.349 6.199 -10.049 1.00 96.31 199 VAL A O 1
ATOM 1475 N N . ALA A 1 200 ? -4.355 5.100 -11.722 1.00 97.56 200 ALA A N 1
ATOM 1476 C CA . ALA A 1 200 ? -5.571 4.401 -12.127 1.00 97.56 200 ALA A CA 1
ATOM 1477 C C . ALA A 1 200 ? -6.073 3.446 -11.035 1.00 97.56 200 ALA A C 1
ATOM 1479 O O . ALA A 1 200 ? -7.278 3.365 -10.806 1.00 97.56 200 ALA A O 1
ATOM 1480 N N . PHE A 1 201 ? -5.161 2.742 -10.359 1.00 97.06 201 PHE A N 1
ATOM 1481 C CA . PHE A 1 201 ? -5.507 1.887 -9.230 1.00 97.06 201 PHE A CA 1
ATOM 1482 C C . PHE A 1 201 ? -5.986 2.699 -8.022 1.00 97.06 201 PHE A C 1
ATOM 1484 O O . PHE A 1 201 ? -6.994 2.325 -7.438 1.00 97.06 201 PHE A O 1
ATOM 1491 N N . GLY A 1 202 ? -5.329 3.816 -7.697 1.00 95.62 202 GLY A N 1
ATOM 1492 C CA . GLY A 1 202 ? -5.748 4.736 -6.637 1.00 95.62 202 GLY A CA 1
ATOM 1493 C C . GLY A 1 202 ? -7.166 5.242 -6.878 1.00 95.62 202 GLY A C 1
ATOM 1494 O O . GLY A 1 202 ? -8.050 5.017 -6.068 1.00 95.62 202 GLY A O 1
ATOM 1495 N N . VAL A 1 203 ? -7.455 5.767 -8.075 1.00 95.38 203 VAL A N 1
ATOM 1496 C CA . VAL A 1 203 ? -8.822 6.187 -8.440 1.00 95.38 203 VAL A CA 1
ATOM 1497 C C . VAL A 1 203 ? -9.823 5.033 -8.331 1.00 95.38 203 VAL A C 1
ATOM 1499 O O . VAL A 1 203 ? -10.951 5.228 -7.885 1.00 95.38 203 VAL A O 1
ATOM 1502 N N . PHE A 1 204 ? -9.443 3.825 -8.753 1.00 95.38 204 PHE A N 1
ATOM 1503 C CA . PHE A 1 204 ? -10.302 2.651 -8.615 1.00 95.38 204 PHE A CA 1
ATOM 1504 C C . PHE A 1 204 ? -10.579 2.305 -7.145 1.00 95.38 204 PHE A C 1
ATOM 1506 O O . PHE A 1 204 ? -11.713 1.958 -6.814 1.00 95.38 204 PHE A O 1
ATOM 1513 N N . TRP A 1 205 ? -9.573 2.428 -6.280 1.00 93.31 205 TRP A N 1
ATOM 1514 C CA . TRP A 1 205 ? -9.691 2.214 -4.843 1.00 93.31 205 TRP A CA 1
ATOM 1515 C C . TRP A 1 205 ? -10.641 3.231 -4.198 1.00 93.31 205 TRP A C 1
ATOM 1517 O O . TRP A 1 205 ? -11.626 2.828 -3.586 1.00 93.31 205 TRP A O 1
ATOM 1527 N N . GLU A 1 206 ? -10.453 4.522 -4.468 1.00 91.69 206 GLU A N 1
ATOM 1528 C CA . GLU A 1 206 ? -11.324 5.613 -4.000 1.00 91.69 206 GLU A CA 1
ATOM 1529 C C . GLU A 1 206 ? -12.795 5.404 -4.389 1.00 91.69 206 GLU A C 1
ATOM 1531 O O . GLU A 1 206 ? -13.723 5.653 -3.619 1.00 91.69 206 GLU A O 1
ATOM 1536 N N . VAL A 1 207 ? -13.040 4.892 -5.600 1.00 91.31 207 VAL A N 1
ATOM 1537 C CA . VAL A 1 207 ? -14.398 4.568 -6.059 1.00 91.31 207 VAL A CA 1
ATOM 1538 C C . VAL A 1 207 ? -15.004 3.412 -5.257 1.00 91.31 207 VAL A C 1
ATOM 1540 O O . VAL A 1 207 ? -16.208 3.433 -4.990 1.00 91.31 207 VAL A O 1
ATOM 1543 N N . ILE A 1 208 ? -14.208 2.409 -4.871 1.00 89.31 208 ILE A N 1
ATOM 1544 C CA . ILE A 1 208 ? -14.666 1.318 -4.000 1.00 89.31 208 ILE A CA 1
ATOM 1545 C C . ILE A 1 208 ? -15.016 1.864 -2.617 1.00 89.31 208 ILE A C 1
ATOM 1547 O O . ILE A 1 208 ? -16.079 1.524 -2.098 1.00 89.31 208 ILE A O 1
ATOM 1551 N N . GLU A 1 209 ? -14.171 2.715 -2.041 1.00 85.25 209 GLU A N 1
ATOM 1552 C CA . GLU A 1 209 ? -14.419 3.314 -0.729 1.00 85.25 209 GLU A CA 1
ATOM 1553 C C . GLU A 1 209 ? -15.682 4.165 -0.728 1.00 85.25 209 GLU A C 1
ATOM 1555 O O . GLU A 1 209 ? -16.566 3.959 0.105 1.00 85.25 209 GLU A O 1
ATOM 1560 N N . PHE A 1 210 ? -15.839 5.032 -1.730 1.00 85.25 210 PHE A N 1
ATOM 1561 C 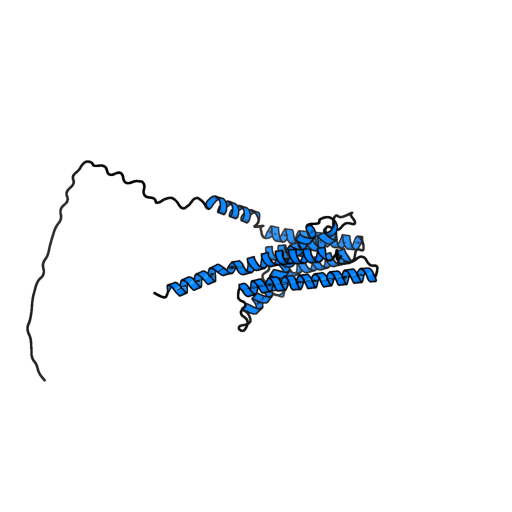CA . PHE A 1 210 ? -17.056 5.815 -1.916 1.00 85.25 210 PHE A CA 1
ATOM 1562 C C . PHE A 1 210 ? -18.301 4.922 -2.051 1.00 85.25 210 PHE A C 1
ATOM 1564 O O . PHE A 1 210 ? -19.341 5.193 -1.447 1.00 85.25 210 PHE A O 1
ATOM 1571 N N . ALA A 1 211 ? -18.214 3.833 -2.823 1.00 84.56 211 ALA A N 1
ATOM 1572 C CA . ALA A 1 211 ? -19.332 2.915 -3.020 1.00 84.56 211 ALA A CA 1
ATOM 1573 C C . ALA A 1 211 ? -19.694 2.137 -1.743 1.00 84.56 211 ALA A C 1
ATOM 1575 O O . ALA A 1 211 ? -20.879 1.965 -1.450 1.00 84.56 211 ALA A O 1
ATOM 1576 N N . ILE A 1 212 ? -18.698 1.667 -0.987 1.00 80.88 212 ILE A N 1
ATOM 1577 C CA . ILE A 1 212 ? -18.894 0.920 0.263 1.00 80.88 212 ILE A CA 1
ATOM 1578 C C . ILE A 1 212 ? -19.412 1.843 1.369 1.00 80.88 212 ILE A C 1
ATOM 1580 O O . ILE A 1 212 ? -20.369 1.470 2.049 1.00 80.88 212 ILE A O 1
ATOM 1584 N N . GLY A 1 213 ? -18.849 3.046 1.506 1.00 78.88 213 GLY A N 1
ATOM 1585 C CA . GLY A 1 213 ? -19.328 4.066 2.440 1.00 78.88 213 GLY A CA 1
ATOM 1586 C C . GLY A 1 213 ? -20.779 4.453 2.154 1.00 78.88 213 GLY A C 1
ATOM 1587 O O . GLY A 1 213 ? -21.638 4.338 3.024 1.00 78.88 213 GLY A O 1
ATOM 1588 N N . GLY A 1 214 ? -21.101 4.766 0.894 1.00 76.31 214 GLY A N 1
ATOM 1589 C CA . GLY A 1 214 ? -22.477 5.076 0.496 1.00 76.31 214 GLY A CA 1
ATOM 1590 C C . GLY A 1 214 ? -23.455 3.909 0.697 1.00 76.31 214 GLY A C 1
ATOM 1591 O O . GLY A 1 214 ? -24.613 4.119 1.060 1.00 76.31 214 GLY A O 1
ATOM 1592 N N . ALA A 1 215 ? -23.019 2.660 0.501 1.00 75.69 215 ALA A N 1
ATOM 1593 C CA . ALA A 1 215 ? -23.849 1.487 0.780 1.00 75.69 215 ALA A CA 1
ATOM 1594 C C . ALA A 1 215 ? -24.102 1.287 2.286 1.00 75.69 215 ALA A C 1
ATOM 1596 O O . ALA A 1 215 ? -25.200 0.876 2.678 1.00 75.69 215 ALA A O 1
ATOM 1597 N N . ALA A 1 216 ? -23.118 1.590 3.134 1.00 73.25 2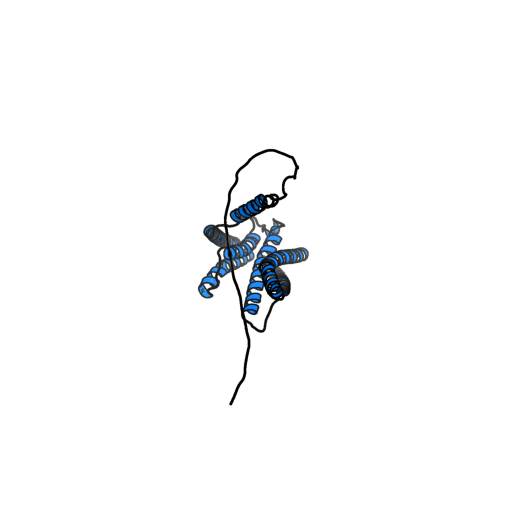16 ALA A N 1
ATOM 1598 C CA . ALA A 1 216 ? -23.262 1.546 4.585 1.00 73.25 216 ALA A CA 1
ATOM 1599 C C . ALA A 1 216 ? -24.282 2.588 5.076 1.00 73.25 216 ALA A C 1
ATOM 1601 O O . ALA A 1 216 ? -25.215 2.224 5.795 1.00 73.25 216 ALA A O 1
ATOM 1602 N N . ASP A 1 217 ? -24.211 3.819 4.557 1.00 70.88 217 ASP A N 1
ATOM 1603 C CA . ASP A 1 217 ? -25.159 4.900 4.868 1.00 70.88 217 ASP A CA 1
ATOM 1604 C C . ASP A 1 217 ? -26.610 4.532 4.525 1.00 70.88 217 ASP A C 1
ATOM 1606 O O . ASP A 1 217 ? -27.542 4.823 5.277 1.00 70.88 217 ASP A O 1
ATOM 1610 N N . ILE A 1 218 ? -26.821 3.852 3.394 1.00 71.50 218 ILE A N 1
ATOM 1611 C CA . ILE A 1 218 ? -28.156 3.416 2.956 1.00 71.50 218 ILE A CA 1
ATOM 1612 C C . ILE A 1 218 ? -28.675 2.249 3.809 1.00 71.50 218 ILE A C 1
ATOM 1614 O O . ILE A 1 218 ? -29.883 2.130 4.027 1.00 71.50 218 ILE A O 1
ATOM 1618 N N . THR A 1 219 ? -27.787 1.367 4.271 1.00 67.56 219 THR A N 1
ATOM 1619 C CA . THR A 1 219 ? -28.160 0.163 5.034 1.00 67.56 219 THR A CA 1
ATOM 1620 C C . THR A 1 219 ? -28.211 0.384 6.546 1.00 67.56 219 THR A C 1
ATOM 1622 O O . THR A 1 219 ? -28.739 -0.474 7.252 1.00 67.56 219 THR A O 1
ATOM 1625 N N . GLY A 1 220 ? -27.729 1.531 7.035 1.00 61.12 220 GLY A N 1
ATOM 1626 C CA . GLY A 1 220 ? -27.679 1.867 8.459 1.00 61.12 220 GLY A CA 1
ATOM 1627 C C . GLY A 1 220 ? -26.654 1.048 9.249 1.00 61.12 220 GLY A C 1
ATOM 1628 O O . GLY A 1 220 ? -26.835 0.872 10.451 1.00 61.12 220 GLY A O 1
ATOM 1629 N N . ASN A 1 221 ? -25.628 0.513 8.577 1.00 61.00 221 ASN A N 1
ATOM 1630 C CA . ASN A 1 221 ? -24.507 -0.194 9.204 1.00 61.00 221 ASN A CA 1
ATOM 1631 C C . ASN A 1 221 ? -23.297 0.741 9.342 1.00 61.00 221 ASN A C 1
ATOM 1633 O O . ASN A 1 221 ? -23.175 1.694 8.575 1.00 61.00 221 ASN A O 1
ATOM 1637 N N . ASP A 1 222 ? -22.375 0.428 10.257 1.00 60.34 222 ASP A N 1
ATOM 1638 C CA . ASP A 1 222 ? -21.078 1.109 10.322 1.00 60.34 222 ASP A CA 1
ATOM 1639 C C . ASP A 1 222 ? -20.272 0.844 9.036 1.00 60.34 222 ASP A C 1
ATOM 1641 O O . ASP A 1 222 ? -20.245 -0.279 8.513 1.00 60.34 222 ASP A O 1
ATOM 1645 N N . ALA A 1 223 ? -19.647 1.890 8.490 1.00 58.41 223 ALA A N 1
ATOM 1646 C CA . ALA A 1 223 ? -18.939 1.815 7.218 1.00 58.41 223 ALA A CA 1
ATOM 1647 C C . ALA A 1 223 ? -17.692 0.925 7.315 1.00 58.41 223 ALA A C 1
ATOM 1649 O O . ALA A 1 223 ? -16.830 1.116 8.169 1.00 58.41 223 ALA A O 1
ATOM 1650 N N . VAL A 1 224 ? -17.575 -0.040 6.395 1.00 61.66 224 VAL A N 1
ATOM 1651 C CA . VAL A 1 224 ? -16.421 -0.957 6.326 1.00 61.66 224 VAL A CA 1
ATOM 1652 C C . VAL A 1 224 ? -15.155 -0.231 5.850 1.00 61.66 224 VAL A C 1
ATOM 1654 O O . VAL A 1 224 ? -14.056 -0.564 6.292 1.00 61.66 224 VAL A O 1
ATOM 1657 N N . LEU A 1 225 ? -15.326 0.768 4.979 1.00 59.62 225 LEU A N 1
ATOM 1658 C CA . LEU A 1 225 ? -14.319 1.735 4.537 1.00 59.62 225 LEU A CA 1
ATOM 1659 C C . LEU A 1 225 ? -14.964 3.121 4.629 1.00 59.62 225 LEU A C 1
ATOM 1661 O O . LEU A 1 225 ? -16.088 3.298 4.155 1.00 59.62 225 LEU A O 1
ATOM 1665 N N . THR A 1 226 ? -14.304 4.067 5.297 1.00 60.47 226 THR A N 1
ATOM 1666 C CA . THR A 1 226 ? -14.856 5.411 5.516 1.00 60.47 226 THR A CA 1
ATOM 1667 C C . THR A 1 226 ? -14.226 6.371 4.524 1.00 60.47 226 THR A C 1
ATOM 1669 O O . THR A 1 226 ? -13.027 6.589 4.583 1.00 60.47 226 THR A O 1
ATOM 1672 N N . GLN A 1 227 ? -15.040 6.963 3.654 1.00 59.31 227 GLN A N 1
ATOM 1673 C CA . GLN A 1 227 ? -14.607 8.045 2.776 1.00 59.31 227 GLN A CA 1
ATOM 1674 C C . GLN A 1 227 ? -14.721 9.370 3.542 1.00 59.31 227 GLN A C 1
ATOM 1676 O O . GLN A 1 227 ? -15.820 9.728 3.973 1.00 59.31 227 GLN A O 1
ATOM 1681 N N . TYR A 1 228 ? -13.611 10.090 3.748 1.00 64.38 228 TYR A N 1
ATOM 1682 C CA . TYR A 1 228 ? -13.610 11.302 4.584 1.00 64.38 228 TYR A CA 1
ATOM 1683 C C . TYR A 1 228 ? -13.865 12.602 3.802 1.00 64.38 228 TYR A C 1
ATOM 1685 O O . TYR A 1 228 ? -14.170 13.635 4.405 1.00 64.38 228 TYR A O 1
ATOM 1693 N N . GLY A 1 229 ? -13.820 12.571 2.465 1.00 77.31 229 GLY A N 1
ATOM 1694 C CA . GLY A 1 229 ? -14.212 13.691 1.605 1.00 77.31 229 GLY A CA 1
ATOM 1695 C C . GLY A 1 229 ? -13.402 13.793 0.310 1.00 77.31 229 GLY A C 1
ATOM 1696 O O . GLY A 1 229 ? -12.527 12.987 0.039 1.00 77.31 229 GLY A O 1
ATOM 1697 N N . LEU A 1 230 ? -13.696 14.801 -0.520 1.00 83.12 230 LEU A N 1
ATOM 1698 C CA . LEU A 1 230 ? -12.954 15.021 -1.775 1.00 83.12 230 LEU A CA 1
ATOM 1699 C C . LEU A 1 230 ? -11.505 15.475 -1.531 1.00 83.12 230 LEU A C 1
ATOM 1701 O O . LEU A 1 230 ? -10.620 15.149 -2.311 1.00 83.12 230 LEU A O 1
ATOM 1705 N N . GLU A 1 231 ? -11.273 16.283 -0.495 1.00 82.75 231 GLU A N 1
ATOM 1706 C CA . GLU A 1 231 ? -9.928 16.769 -0.153 1.00 82.75 231 GLU A CA 1
ATOM 1707 C C . GLU A 1 231 ? -9.002 15.626 0.286 1.00 82.75 231 GLU A C 1
ATOM 1709 O O . GLU A 1 231 ? -7.824 15.625 -0.071 1.00 82.75 231 GLU A O 1
ATOM 1714 N N . ASP A 1 232 ? -9.575 14.646 0.981 1.00 84.38 232 ASP A N 1
ATOM 1715 C CA . ASP A 1 232 ? -8.948 13.391 1.399 1.00 84.38 232 ASP A CA 1
ATOM 1716 C C . ASP A 1 232 ? -8.520 12.582 0.170 1.00 84.38 232 ASP A C 1
ATOM 1718 O O . ASP A 1 232 ? -7.333 12.542 -0.134 1.00 84.38 232 ASP A O 1
ATOM 1722 N N . THR A 1 233 ? -9.480 12.213 -0.687 1.00 88.12 233 THR A N 1
ATOM 1723 C CA . THR A 1 233 ? -9.241 11.533 -1.971 1.00 88.12 233 THR A CA 1
ATOM 1724 C C . THR A 1 233 ? -8.147 12.196 -2.821 1.00 88.12 233 THR A C 1
ATOM 1726 O O . THR A 1 233 ? -7.337 11.539 -3.477 1.00 88.12 233 THR A O 1
ATOM 1729 N N . MET A 1 234 ? -8.110 13.531 -2.874 1.00 92.62 234 MET A N 1
ATOM 1730 C CA . MET A 1 234 ? -7.067 14.237 -3.626 1.00 92.62 234 MET A CA 1
ATOM 1731 C C . MET A 1 234 ? -5.689 14.117 -2.963 1.00 92.62 234 MET A C 1
ATOM 1733 O O . MET A 1 234 ? -4.682 14.046 -3.670 1.00 92.62 234 MET A O 1
ATOM 1737 N N . THR A 1 235 ? -5.639 14.114 -1.634 1.00 90.00 235 THR A N 1
ATOM 1738 C CA . THR A 1 235 ? -4.421 13.887 -0.848 1.00 90.00 235 THR A CA 1
ATOM 1739 C C . THR A 1 235 ? -3.935 12.449 -1.016 1.00 90.00 235 THR A C 1
ATOM 1741 O O . THR A 1 235 ? -2.746 12.246 -1.275 1.00 90.00 235 THR A O 1
ATOM 1744 N N . ASP A 1 236 ? -4.843 11.482 -1.013 1.00 91.94 236 ASP A N 1
ATOM 1745 C CA . ASP A 1 236 ? -4.566 10.060 -1.218 1.00 91.94 236 ASP A CA 1
ATOM 1746 C C . ASP A 1 236 ? -3.897 9.809 -2.556 1.00 91.94 236 ASP A C 1
ATOM 1748 O O . ASP A 1 236 ? -2.789 9.275 -2.618 1.00 91.94 236 ASP A O 1
ATOM 1752 N N . LEU A 1 237 ? -4.475 10.343 -3.634 1.00 95.00 237 LEU A N 1
ATOM 1753 C CA . LEU A 1 237 ? -3.887 10.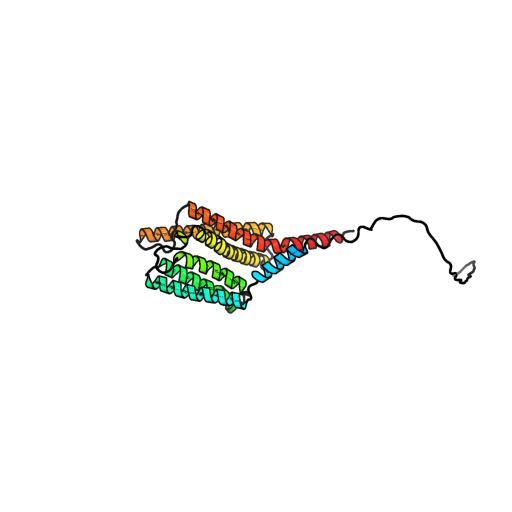243 -4.969 1.00 95.00 237 LEU A CA 1
ATOM 1754 C C . LEU A 1 237 ? -2.506 10.913 -5.066 1.00 95.00 237 LEU A C 1
ATOM 1756 O O . LEU A 1 237 ? -1.652 10.463 -5.836 1.00 95.00 237 LEU A O 1
ATOM 1760 N N . ILE A 1 238 ? -2.246 11.981 -4.303 1.00 96.12 238 ILE A N 1
ATOM 1761 C CA . ILE A 1 238 ? -0.914 12.603 -4.248 1.00 96.12 238 ILE A CA 1
ATOM 1762 C C . ILE A 1 238 ? 0.084 11.659 -3.575 1.00 96.12 238 ILE A C 1
ATOM 1764 O O . ILE A 1 238 ? 1.187 11.466 -4.098 1.00 96.12 238 ILE A O 1
ATOM 1768 N N . PHE A 1 239 ? -0.274 11.063 -2.438 1.00 95.62 239 PHE A N 1
ATOM 1769 C CA . PHE A 1 239 ? 0.605 10.125 -1.743 1.00 95.62 239 PHE A CA 1
ATOM 1770 C C . PHE A 1 239 ? 0.772 8.812 -2.510 1.00 95.62 239 PHE A C 1
ATOM 1772 O O . PHE A 1 239 ? 1.880 8.266 -2.537 1.00 95.62 239 PHE A O 1
ATOM 1779 N N . ASP A 1 240 ? -0.242 8.386 -3.257 1.00 96.56 240 ASP A N 1
ATOM 1780 C CA . ASP A 1 240 ? -0.140 7.280 -4.198 1.00 96.56 240 ASP A CA 1
ATOM 1781 C C . ASP A 1 240 ? 0.910 7.566 -5.275 1.00 96.56 240 ASP A C 1
ATOM 1783 O O . ASP A 1 240 ? 1.789 6.739 -5.537 1.00 96.56 240 ASP A O 1
ATOM 1787 N N . ILE A 1 241 ? 0.893 8.771 -5.859 1.00 95.31 241 ILE A N 1
ATOM 1788 C CA . ILE A 1 241 ? 1.924 9.208 -6.809 1.00 95.31 241 ILE A CA 1
ATOM 1789 C C . ILE A 1 241 ? 3.306 9.194 -6.152 1.00 95.31 241 ILE A C 1
ATOM 1791 O O . ILE A 1 241 ? 4.259 8.745 -6.786 1.00 95.31 241 ILE A O 1
ATOM 1795 N N . VAL A 1 242 ? 3.448 9.639 -4.899 1.00 95.56 242 VAL A N 1
ATOM 1796 C CA . VAL A 1 242 ? 4.735 9.592 -4.179 1.00 95.56 242 VAL A CA 1
ATOM 1797 C C . VAL A 1 242 ? 5.241 8.151 -4.064 1.00 95.56 242 VAL A C 1
ATOM 1799 O O . VAL A 1 242 ? 6.385 7.876 -4.437 1.00 95.56 242 VAL A O 1
ATOM 1802 N N . GLY A 1 243 ? 4.392 7.222 -3.618 1.00 92.19 243 GLY A N 1
ATOM 1803 C CA . GLY A 1 243 ? 4.715 5.795 -3.548 1.00 92.19 243 GLY A CA 1
ATOM 1804 C C . GLY A 1 243 ? 5.093 5.208 -4.911 1.00 92.19 243 GLY A C 1
ATOM 1805 O O . GLY A 1 243 ? 6.102 4.508 -5.046 1.00 92.19 243 GLY A O 1
ATOM 1806 N N . GLY A 1 244 ? 4.328 5.565 -5.944 1.00 93.75 244 GLY A N 1
ATOM 1807 C CA . GLY A 1 244 ? 4.570 5.179 -7.329 1.00 93.75 244 GLY A CA 1
ATOM 1808 C C . GLY A 1 244 ? 5.892 5.710 -7.880 1.00 93.75 244 GLY A C 1
ATOM 1809 O O . GLY A 1 244 ? 6.634 4.954 -8.501 1.00 93.75 244 GLY A O 1
ATOM 1810 N N . VAL A 1 245 ? 6.236 6.974 -7.617 1.00 92.19 245 VAL A N 1
ATOM 1811 C CA . VAL A 1 245 ? 7.504 7.591 -8.037 1.00 92.19 245 VAL A CA 1
ATOM 1812 C C . VAL A 1 245 ? 8.687 6.906 -7.367 1.00 92.19 245 VAL A C 1
ATOM 1814 O O . VAL A 1 245 ? 9.658 6.605 -8.057 1.00 92.19 245 VAL A O 1
ATOM 1817 N N . ILE A 1 246 ? 8.618 6.614 -6.064 1.00 90.69 246 ILE A N 1
ATOM 1818 C CA . ILE A 1 246 ? 9.701 5.918 -5.347 1.00 90.69 246 ILE A CA 1
ATOM 1819 C C . ILE A 1 246 ? 10.036 4.596 -6.048 1.00 90.69 246 ILE A C 1
ATOM 1821 O O . ILE A 1 246 ? 11.201 4.325 -6.347 1.00 90.69 246 ILE A O 1
ATOM 1825 N N . VAL A 1 247 ? 9.016 3.801 -6.372 1.00 89.62 247 VAL A N 1
ATOM 1826 C CA . VAL A 1 247 ? 9.205 2.495 -7.015 1.00 89.62 247 VAL A CA 1
ATOM 1827 C C . VAL A 1 247 ? 9.562 2.627 -8.488 1.00 89.62 247 VAL A C 1
ATOM 1829 O O . VAL A 1 247 ? 10.448 1.917 -8.957 1.00 89.62 247 VAL A O 1
ATOM 1832 N N . ALA A 1 248 ? 8.942 3.551 -9.222 1.00 87.00 248 ALA A N 1
ATOM 1833 C CA . ALA A 1 248 ? 9.247 3.781 -10.627 1.00 87.00 248 ALA A CA 1
ATOM 1834 C C . ALA A 1 248 ? 10.690 4.267 -10.810 1.00 87.00 248 ALA A C 1
ATOM 1836 O O . ALA A 1 248 ? 11.385 3.779 -11.699 1.00 87.00 248 ALA A O 1
ATOM 1837 N N . VAL A 1 249 ? 11.177 5.170 -9.952 1.00 84.31 249 VAL A N 1
ATOM 1838 C CA . VAL A 1 249 ? 12.585 5.587 -9.938 1.00 84.31 249 VAL A CA 1
ATOM 1839 C C . VAL A 1 249 ? 13.472 4.414 -9.548 1.00 84.31 249 VAL A C 1
ATOM 1841 O O . VAL A 1 249 ? 14.422 4.148 -10.267 1.00 84.31 249 VAL A O 1
ATOM 1844 N N . TRP A 1 250 ? 13.175 3.660 -8.486 1.00 80.50 250 TRP A N 1
ATOM 1845 C CA . TRP A 1 250 ? 14.011 2.514 -8.102 1.00 80.50 250 TRP A CA 1
ATOM 1846 C C . TRP A 1 250 ? 14.104 1.463 -9.220 1.00 80.50 250 TRP A C 1
ATOM 1848 O O . TRP A 1 250 ? 15.200 0.995 -9.543 1.00 80.50 250 TRP A O 1
ATOM 1858 N N . GLY A 1 251 ? 12.971 1.121 -9.836 1.00 68.50 251 GLY A N 1
ATOM 1859 C CA . GLY A 1 251 ? 12.870 0.140 -10.914 1.00 68.50 251 GLY A CA 1
ATOM 1860 C C . GLY A 1 251 ? 13.540 0.592 -12.212 1.00 68.50 251 GLY A C 1
ATOM 1861 O O . GLY A 1 251 ? 14.077 -0.238 -12.939 1.00 68.50 251 GLY A O 1
ATOM 1862 N N . THR A 1 252 ? 13.574 1.901 -12.492 1.00 64.81 252 THR A N 1
ATOM 1863 C CA . THR A 1 252 ? 14.181 2.443 -13.723 1.00 64.81 252 THR A CA 1
ATOM 1864 C C . THR A 1 252 ? 15.627 2.926 -13.547 1.00 64.81 252 THR A C 1
ATOM 1866 O O . THR A 1 252 ? 16.424 2.806 -14.478 1.00 64.81 252 THR A O 1
ATOM 1869 N N . ALA A 1 253 ? 16.015 3.404 -12.359 1.00 56.44 253 ALA A N 1
ATOM 1870 C CA . ALA A 1 253 ? 17.355 3.916 -12.055 1.00 56.44 253 ALA A CA 1
ATOM 1871 C C . ALA A 1 253 ? 18.434 2.824 -12.082 1.00 56.44 253 ALA A C 1
ATOM 1873 O O . ALA A 1 253 ? 19.584 3.119 -12.393 1.00 56.44 253 ALA A O 1
ATOM 1874 N N . HIS A 1 254 ? 18.078 1.555 -11.865 1.00 53.34 254 HIS A N 1
ATOM 1875 C CA . HIS A 1 254 ? 19.033 0.443 -11.930 1.00 53.34 254 HIS A CA 1
ATOM 1876 C C . HIS A 1 254 ? 19.500 0.073 -13.357 1.00 53.34 254 HIS A C 1
ATOM 1878 O O . HIS A 1 254 ? 20.271 -0.873 -13.498 1.00 53.34 254 HIS A O 1
ATOM 1884 N N . LEU A 1 255 ? 19.091 0.786 -14.423 1.00 50.34 255 LEU A N 1
ATOM 1885 C CA . LEU A 1 255 ? 19.461 0.435 -15.809 1.00 50.34 255 LEU A CA 1
ATOM 1886 C C . LEU A 1 255 ? 19.772 1.614 -16.758 1.00 50.34 255 LEU A C 1
ATOM 1888 O O . LEU A 1 255 ? 19.737 1.435 -17.975 1.00 50.34 255 LEU A O 1
ATOM 1892 N N . THR A 1 256 ? 20.142 2.800 -16.259 1.00 48.75 256 THR A N 1
ATOM 1893 C CA . THR A 1 256 ? 20.625 3.879 -17.160 1.00 48.75 256 THR A CA 1
ATOM 1894 C C . THR A 1 256 ? 22.136 3.785 -17.434 1.00 48.75 256 THR A C 1
ATOM 1896 O O . THR A 1 256 ? 22.586 4.117 -18.531 1.00 48.75 256 THR A O 1
ATOM 1899 N N . ASP A 1 257 ? 22.913 3.208 -16.511 1.00 48.97 257 ASP A N 1
ATOM 1900 C CA . ASP A 1 257 ? 24.378 3.136 -16.631 1.00 48.97 257 ASP A CA 1
ATOM 1901 C C . ASP A 1 257 ? 24.867 2.025 -17.575 1.00 48.97 257 ASP A C 1
ATOM 1903 O O . ASP A 1 257 ? 25.884 2.176 -18.252 1.00 48.97 257 ASP A O 1
ATOM 1907 N N . VAL A 1 258 ? 24.119 0.924 -17.706 1.00 50.66 258 VAL A N 1
ATOM 1908 C CA . VAL A 1 258 ? 24.503 -0.203 -18.579 1.00 50.66 258 VAL A CA 1
ATOM 1909 C C . VAL A 1 258 ? 24.281 0.133 -20.057 1.00 50.66 258 VAL A C 1
ATOM 1911 O O . VAL A 1 258 ? 25.120 -0.191 -20.894 1.00 50.66 258 VAL A O 1
ATOM 1914 N N . ALA A 1 259 ? 23.198 0.839 -20.392 1.00 49.62 259 ALA A N 1
ATOM 1915 C CA . ALA A 1 259 ? 22.942 1.292 -21.760 1.00 49.62 259 ALA A CA 1
ATOM 1916 C C . ALA A 1 259 ? 23.947 2.374 -22.202 1.00 49.62 259 ALA A C 1
ATOM 1918 O O . ALA A 1 259 ? 24.415 2.348 -23.343 1.00 49.62 259 ALA A O 1
ATOM 1919 N N . GLY A 1 260 ? 24.343 3.267 -21.284 1.00 52.47 260 GLY A N 1
ATOM 1920 C CA . GLY A 1 260 ? 25.439 4.216 -21.499 1.00 52.47 260 GLY A CA 1
ATOM 1921 C C . GLY A 1 260 ? 26.789 3.519 -21.712 1.00 52.47 260 GLY A C 1
ATOM 1922 O O . GLY A 1 260 ? 27.498 3.841 -22.662 1.00 52.47 260 GLY A O 1
ATOM 1923 N N . ALA A 1 261 ? 27.110 2.502 -20.903 1.00 52.69 261 ALA A N 1
ATOM 1924 C CA . ALA A 1 261 ? 28.352 1.732 -21.016 1.00 52.69 261 ALA A CA 1
ATOM 1925 C C . ALA A 1 261 ? 28.432 0.857 -22.284 1.00 52.69 261 ALA A C 1
ATOM 1927 O O . ALA A 1 261 ? 29.519 0.665 -22.829 1.00 52.69 261 ALA A O 1
ATOM 1928 N N . VAL A 1 262 ? 27.302 0.338 -22.780 1.00 54.72 262 VAL A N 1
ATOM 1929 C CA . VAL A 1 262 ? 27.239 -0.423 -24.043 1.00 54.72 262 VAL A CA 1
ATOM 1930 C C . VAL A 1 262 ? 27.366 0.503 -25.253 1.00 54.72 262 VAL A C 1
ATOM 1932 O O . VAL A 1 262 ? 28.107 0.180 -26.177 1.00 54.72 262 VAL A O 1
ATOM 1935 N N . THR A 1 263 ? 26.728 1.675 -25.224 1.00 59.09 263 THR A N 1
ATOM 1936 C CA . THR A 1 263 ? 26.847 2.680 -26.296 1.00 59.09 263 THR A CA 1
ATOM 1937 C C . THR A 1 263 ? 28.279 3.220 -26.372 1.00 59.09 263 THR A C 1
ATOM 1939 O O . THR A 1 263 ? 28.885 3.193 -27.435 1.00 59.09 263 THR A O 1
ATOM 1942 N N . ALA A 1 264 ? 28.900 3.536 -25.228 1.00 57.97 264 ALA A N 1
ATOM 1943 C CA . ALA A 1 264 ? 30.300 3.962 -25.174 1.00 57.97 264 ALA A CA 1
ATOM 1944 C C . ALA A 1 264 ? 31.300 2.882 -25.646 1.00 57.97 264 ALA A C 1
ATOM 1946 O O . ALA A 1 264 ? 32.357 3.214 -26.180 1.00 57.97 264 ALA A O 1
ATOM 1947 N N . ARG A 1 265 ? 30.987 1.585 -25.485 1.00 56.91 265 ARG A N 1
ATOM 1948 C CA . ARG A 1 265 ? 31.818 0.485 -26.019 1.00 56.91 265 ARG A CA 1
ATOM 1949 C C . ARG A 1 265 ? 31.640 0.253 -27.520 1.00 56.91 265 ARG A C 1
ATOM 1951 O O . ARG A 1 265 ? 32.592 -0.180 -28.166 1.00 56.91 265 ARG A O 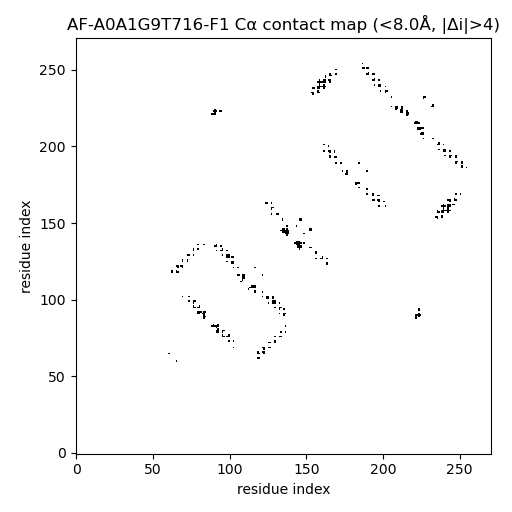1
ATOM 1958 N N . LEU A 1 266 ? 30.450 0.513 -28.058 1.00 53.72 266 LEU A N 1
ATOM 1959 C CA . LEU A 1 266 ? 30.166 0.403 -29.491 1.00 53.72 266 LEU A CA 1
ATOM 1960 C C . LEU A 1 266 ? 30.701 1.613 -30.270 1.00 53.72 266 LEU A C 1
ATOM 1962 O O . LEU A 1 266 ? 31.204 1.441 -31.374 1.00 53.72 266 LEU A O 1
ATOM 1966 N N . ASP A 1 267 ? 30.704 2.800 -29.662 1.00 66.75 267 ASP A N 1
ATOM 1967 C CA . ASP A 1 267 ? 31.285 4.007 -30.262 1.00 66.75 267 ASP A CA 1
ATOM 1968 C C . ASP A 1 267 ? 32.827 4.015 -30.183 1.00 66.75 267 ASP A C 1
ATOM 1970 O O . ASP A 1 267 ? 33.496 4.592 -31.033 1.00 66.75 267 ASP A O 1
ATOM 1974 N N . GLY A 1 268 ? 33.417 3.316 -29.204 1.00 52.00 268 GLY A N 1
ATOM 1975 C CA . GLY A 1 268 ? 34.871 3.164 -29.051 1.00 52.00 268 GLY A CA 1
ATOM 1976 C C . GLY A 1 268 ? 35.526 2.081 -29.924 1.00 52.00 268 GLY A C 1
ATOM 1977 O O . GLY A 1 268 ? 36.720 1.837 -29.779 1.00 52.00 268 GLY A O 1
ATOM 1978 N N . THR A 1 269 ? 34.772 1.401 -30.796 1.00 53.28 269 THR A N 1
ATOM 1979 C CA . THR A 1 269 ? 35.299 0.424 -31.780 1.00 53.28 269 THR A CA 1
ATOM 1980 C C . THR A 1 269 ? 35.306 0.969 -33.217 1.00 53.28 269 THR A C 1
ATOM 1982 O O . THR A 1 269 ? 35.485 0.205 -34.165 1.00 53.28 269 THR A O 1
ATOM 1985 N N . GLY A 1 270 ? 35.112 2.285 -33.371 1.00 50.09 270 GLY A N 1
ATOM 1986 C CA . GLY A 1 270 ? 34.971 2.981 -34.650 1.00 50.09 270 GLY A CA 1
ATOM 1987 C C . GLY A 1 270 ? 36.158 3.829 -35.129 1.00 50.09 270 GLY A C 1
ATOM 1988 O O . GLY A 1 270 ? 35.943 4.573 -36.080 1.00 50.09 270 GLY A O 1
ATOM 1989 N N . ASP A 1 271 ? 37.354 3.722 -34.530 1.00 37.94 271 ASP A N 1
ATOM 1990 C CA . ASP A 1 271 ? 38.612 4.329 -35.026 1.00 37.94 271 ASP A CA 1
ATOM 1991 C C . ASP A 1 271 ? 39.757 3.299 -35.078 1.00 37.94 271 ASP A C 1
ATOM 1993 O O . ASP A 1 271 ? 39.977 2.596 -34.061 1.00 37.94 271 ASP A O 1
#

Solvent-accessible surface area (backbone atoms only — not comparable to full-atom values): 15548 Å² total; per-residue (Å²): 137,82,88,81,90,82,86,90,79,91,81,85,87,87,80,89,80,84,90,83,87,89,87,84,87,87,84,88,82,91,74,94,70,77,85,76,92,80,85,86,87,87,72,84,59,58,67,57,52,49,49,51,51,49,51,46,62,74,66,59,65,52,63,68,56,32,47,50,51,38,51,49,50,49,55,48,33,55,52,49,28,50,52,14,62,74,71,67,38,63,20,38,31,51,42,20,50,52,28,49,56,55,55,47,43,51,59,48,38,33,71,78,67,66,43,90,67,53,44,65,61,47,29,52,57,28,48,27,37,45,51,46,34,48,26,64,50,33,54,90,95,48,98,50,25,30,58,80,74,33,87,60,48,49,45,51,35,30,16,46,39,24,24,53,50,17,49,52,49,45,51,55,52,48,50,47,39,76,74,32,94,91,41,79,71,54,61,72,53,48,36,54,48,24,44,51,51,26,51,53,49,42,55,52,48,54,51,49,28,47,52,43,24,54,50,16,67,76,70,74,48,81,46,59,37,80,64,89,49,72,72,50,56,54,49,39,49,51,24,23,48,52,16,10,46,57,38,30,47,59,70,43,64,81,56,58,64,60,58,51,54,50,50,56,54,61,64,68,70,73,126

Organism: NCBI:txid660521

InterPro domains:
  IPR014509 Inner membrane protein YjdF-like [PF09997] (72-255)

Secondary structure (DSSP, 8-state):
---------------------------------PPPS---SSSSSHHHHHHHHHHHHHH---HHHHHHHHHHHHHHHHHHHHHHHHHT-HHHHHHHHHHHHHHHHHHHHHHHH-----HHHHHHHHHHHHHHHHHHH-STT-S--HHHH-TTHHHHHHHHHHHHHHHHHHHHHHHHHHH-TT----HHHHHHHHHHHHHHHHHHHHHHHHHHHHHHHHHTSPPSS----HHHHHHHHHHHHHHHHHHHHHHHHTTHHHHHHHHHHHHTT--

Nearest PDB structures (foldseek):
  6pnj-assembly1_L  TM=3.598E-01  e=1.714E+00  Fischerella thermalis PCC 7521
  7w7c-assembly1_B-2  TM=2.309E-01  e=3.584E+00  Corynebacterium diphtheriae NCTC 13129

Foldseek 3Di:
DDDDYDDDDDDDDDDDDDDDDDDDDDDDDDDDDDDPPDDDDPDDCVVVVVVVVVVCVVVPDPQVRLQVLLVVLLVVLVVQLVVCVVVVPLLLNVLSVVLNVQLCVLVCCCVPVVDDDGSVNSSLSSVLSSLVSQQQRCDPPDPDGVVRVPVCSLLVSLLSNLLNQLVVQLVVLVVCCVPPPVDHQPLVNNLVSSLVSLLVVLVVVLVVLVVQQVVCVVVVHDGSHHDPDPVSSVSSSVSSSNSSNVNSCVSSVVPPVVVVVVVVVVVVVPD

pLDDT: mean 75.54, std 20.74, range [31.03, 97.56]

Sequence (271 aa):
MSSDAGSGGERASDGGSAASSNVGADASSDVESGPKAGEMGETADAPASAALARFRSLVDLDERTQRWLARAMQLTLVGLLFIGLERGDLGIIVNTAVALAITYLPAILERDYHVPMNPGLTLWISSAVFLHALGTVGVPGTDQSFYTSLAWWDSVTHALSASVVAAIGYTVARGIDEHTEAVRLPPRFMFVFILLFVVAFGVFWEVIEFAIGGAADITGNDAVLTQYGLEDTMTDLIFDIVGGVIVAVWGTAHLTDVAGAVTARLDGTGD

Mean predicted aligned error: 15.22 Å

=== Feature glossary ===
The record interleaves many kinds of information about one protein. Here is each kind framed as the question it answers.

Q: Are the domains correctly placed relative to each other?
A: Predicted aligned error is AlphaFold's pairwise confidence. Unlike pLDDT (per-residue), PAE is per-residue-pair and captures whether two parts of the structure are correctly placed relative to each other. Units are ångströms of expected positional error.

Q: Which residues are in helices, strands, or loops?
A: Eight-state secondary structure (DSSP): H is the canonical α-helix, G the tighter 3₁₀-helix, I the wider π-helix; E/B are β-structure, T and S are turns and bends, and '-' is everything else. DSSP derives these from the pattern of main-chain N–H···O=C hydrogen bonds, not from the sequence.

Q: What if only a Cα trace is available?
A: P-SEA three-state annotation labels each residue as helix, strand, or coil based purely on the geometry of the Cα trace. It serves as a fallback when the full backbone (and thus DSSP) is unavailable.

Q: What are the backbone torsion angles?
A: φ (phi) and ψ (psi) are the two rotatable backbone dihedrals per residue: φ is the C(i-1)–N–Cα–C torsion, ψ is the N–Cα–C–N(i+1) torsion, both in degrees on (−180°, 180°]. α-helical residues cluster near (−60°, −45°); β-strand residues near (−120°, +130°). A Ramachandran plot is simply a scatter of (φ, ψ) for every residue.

Q: What known structures does this most resemble?
A: Structural nearest neighbors (via Foldseek easy-search vs the PDB). Reported per hit: target PDB id, E-value, and alignment TM-score. A TM-score above ~0.5 is the conventional threshold for 'same fold'.

Q: What family and function is it annotated with?
A: Database cross-references. InterPro integrates a dozen domain/family signature databases into unified entries with residue-range hits. GO terms attach function/process/location labels with evidence codes. CATH codes position the fold in a four-level structural taxonomy. Organism is the NCBI-taxonomy species name.

Q: Which residues are buried vs exposed?
A: Solvent accessibility: the surface area of each residue that a 1.4 Å water probe can touch, in Å². When only backbone atoms are present the absolute values are lower than full-atom SASA (side chains contribute most of the area) and are flagged as backbone-only.

Q: What do the diagnostic plots show?
A: Three diagnostic plots accompany the record. The Cα contact map visualizes the tertiary structure as a 2D adjacency matrix (8 Å cutoff, sequence-local contacts suppressed). The Ramachandran plot shows the distribution of backbone (φ, ψ) torsions, with points in the α and β basins reflecting secondary structure content. The PAE plot shows AlphaFold's inter-residue confidence as a color matrix.

Q: What is the amino-acid chain?
A: The amino-acid sequence is the protein's primary structure: the linear order of residues from the N-terminus to the C-terminus, written in one-letter code. Everything else here — the 3D coordinates, the secondary structure, the domain annotations — is ultimately a consequence of this string.

Q: What do the rendered images show?
A: The six renders are orthographic views along the three Cartesian axes in both directions. Representation (cartoon, sticks, or surface) and color scheme (sequence-rainbow or by-chain) vary across proteins so the training set covers all the common visualization conventions.

Q: Where is each backbone atom in 3D?
A: The mmCIF table is the protein's shape written out atom by atom. For each backbone N, Cα, C, and carbonyl O, it records an (x, y, z) coordinate triple in Å plus the residue type, chain letter, and residue number.

Q: How mobile is each atom in the crystal?
A: For experimental (PDB) structures, the B-factor (temperature factor) quantifies the positional spread of each atom in the crystal — a combination of thermal vibration and static disorder — in units of Å². High B-factors mark flexible loops or poorly resolved regions; low B-factors mark the rigid, well-ordered core.

Q: How big and how compact is the whole molecule?
A: Three whole-structure scalars: the radius of gyration (RMS distance of Cα from centroid, in Å), the count of Cα–Cα contacts (pairs closer than 8 Å and separated by more than four residues in sequence — i.e. tertiary, not local, contacts), and the bounding-box dimensions. Together they distinguish compact globular folds from extended fibres or disordered chains.

Q: What does the local fold look like, residue by residue?
A: A 3Di character summarizes, for each residue, the relative orientation of the Cα frame of its nearest spatial neighbor. Because it encodes fold topology rather than chemistry, 3Di alignments detect remote structural similarity that sequence alignment misses.

Q: How confident is the AlphaFold model at each residue?
A: For AlphaFold models, the B-factor field carries pLDDT — the model's own estimate of local accuracy on a 0–100 scale. Regions with pLDDT<50 should be treated as essentially unmodeled; they often correspond to intrinsically disordered segments.